Protein AF-A0A4Q0E325-F1 (afdb_monomer_lite)

Structure (mmCIF, N/CA/C/O backbone):
data_AF-A0A4Q0E325-F1
#
_entry.id   AF-A0A4Q0E325-F1
#
loop_
_atom_site.group_PDB
_atom_site.id
_atom_site.type_symbol
_atom_site.label_atom_id
_atom_site.label_alt_id
_atom_site.label_comp_id
_atom_site.label_asym_id
_atom_site.label_entity_id
_atom_site.label_seq_id
_atom_site.pdbx_PDB_ins_code
_atom_site.Cartn_x
_atom_site.Cartn_y
_atom_site.Cartn_z
_atom_site.occupancy
_atom_site.B_iso_or_equiv
_atom_site.auth_seq_id
_atom_site.auth_comp_id
_atom_site.auth_asym_id
_atom_site.auth_atom_id
_atom_site.pdbx_PDB_model_num
ATOM 1 N N . MET A 1 1 ? -36.405 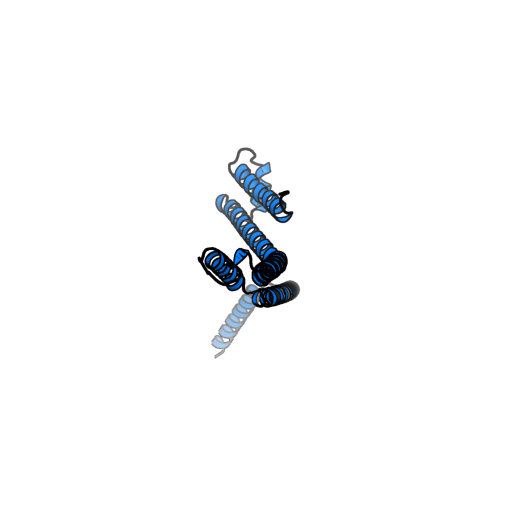-48.695 39.876 1.00 50.09 1 MET A N 1
ATOM 2 C CA . MET A 1 1 ? -36.449 -48.241 38.466 1.00 50.09 1 MET A CA 1
ATOM 3 C C . MET A 1 1 ? -36.952 -46.796 38.343 1.00 50.09 1 MET A C 1
ATOM 5 O O . MET A 1 1 ? -36.394 -46.057 37.548 1.00 50.09 1 MET A O 1
ATOM 9 N N . GLU A 1 2 ? -37.906 -46.349 39.176 1.00 51.31 2 GLU A N 1
ATOM 10 C CA . GLU A 1 2 ? -38.398 -44.951 39.222 1.00 51.31 2 GLU A CA 1
ATOM 11 C C . GLU A 1 2 ? -37.357 -43.877 39.610 1.00 51.31 2 GLU A C 1
ATOM 13 O O . GLU A 1 2 ? -37.476 -42.735 39.168 1.00 51.31 2 GLU A O 1
ATOM 18 N N . SER A 1 3 ? -36.330 -44.202 40.410 1.00 57.44 3 SER A N 1
ATOM 19 C CA . SER A 1 3 ? -35.349 -43.199 40.873 1.00 57.44 3 SER A CA 1
ATOM 20 C C . SER A 1 3 ? -34.396 -42.725 39.771 1.00 57.44 3 SER A C 1
ATOM 22 O O . SER A 1 3 ? -34.028 -41.554 39.754 1.00 57.44 3 SER A O 1
ATOM 24 N N . ASN A 1 4 ? -34.046 -43.594 38.816 1.00 63.09 4 ASN A N 1
ATOM 25 C CA . ASN A 1 4 ? -33.160 -43.226 37.707 1.00 63.09 4 ASN A CA 1
ATOM 26 C C . ASN A 1 4 ? -33.845 -42.274 36.722 1.00 63.09 4 ASN A C 1
ATOM 28 O O . ASN A 1 4 ? -33.196 -41.381 36.188 1.00 63.09 4 ASN A O 1
ATOM 32 N N . ILE A 1 5 ? -35.157 -42.426 36.519 1.00 68.12 5 ILE A N 1
ATOM 33 C CA . ILE A 1 5 ? -35.926 -41.573 35.604 1.00 68.12 5 ILE A CA 1
ATOM 34 C C . ILE A 1 5 ? -36.030 -40.149 36.164 1.00 68.12 5 ILE A C 1
ATOM 36 O O . ILE A 1 5 ? -35.798 -39.191 35.436 1.00 68.12 5 ILE A O 1
ATOM 40 N N . LYS A 1 6 ? -36.300 -39.994 37.468 1.00 77.81 6 LYS A N 1
ATOM 41 C CA . LYS A 1 6 ? -36.365 -38.668 38.109 1.00 77.81 6 LYS A CA 1
ATOM 42 C C . LYS A 1 6 ? -35.014 -37.942 38.091 1.00 77.81 6 LYS A C 1
ATOM 44 O O . LYS A 1 6 ? -34.988 -36.740 37.850 1.00 77.81 6 LYS A O 1
ATOM 49 N N . GLY A 1 7 ? -33.910 -38.670 38.289 1.00 80.31 7 GLY A N 1
ATOM 50 C CA . GLY A 1 7 ? -32.557 -38.112 38.188 1.00 80.31 7 GLY A CA 1
ATOM 51 C C . GLY A 1 7 ? -32.220 -37.632 36.774 1.00 80.31 7 GLY A C 1
ATOM 52 O O . GLY A 1 7 ? -31.768 -36.506 36.602 1.00 80.31 7 GLY A O 1
ATOM 53 N N . LEU A 1 8 ? -32.523 -38.442 35.755 1.00 68.94 8 LEU A N 1
ATOM 54 C CA . LEU A 1 8 ? -32.324 -38.074 34.347 1.00 68.94 8 LEU A CA 1
ATOM 55 C C . LEU A 1 8 ? -33.162 -36.859 33.924 1.00 68.94 8 LEU A C 1
ATOM 57 O O . LEU A 1 8 ? -32.680 -36.020 33.171 1.00 68.94 8 LEU A O 1
ATOM 61 N N . VAL A 1 9 ? -34.394 -36.734 34.428 1.00 83.06 9 VAL A N 1
ATOM 62 C CA . VAL A 1 9 ? -35.262 -35.577 34.149 1.00 83.06 9 VAL A CA 1
ATOM 63 C C . VAL A 1 9 ? -34.724 -34.295 34.792 1.00 83.06 9 VAL A C 1
ATOM 65 O O . VAL A 1 9 ? -34.743 -33.249 34.149 1.00 83.06 9 VAL A O 1
ATOM 68 N N . ALA A 1 10 ? -34.204 -34.357 36.022 1.00 81.75 10 ALA A N 1
ATOM 69 C CA . ALA A 1 10 ? -33.604 -33.197 36.685 1.00 81.75 10 ALA A CA 1
ATOM 70 C C . ALA A 1 10 ? -32.333 -32.716 35.964 1.00 81.75 10 ALA A C 1
ATOM 72 O O . ALA A 1 10 ? -32.233 -31.534 35.652 1.00 81.75 10 ALA A O 1
ATOM 73 N N . VAL A 1 11 ? -31.437 -33.644 35.605 1.00 81.38 11 VAL A N 1
ATOM 74 C CA . VAL A 1 11 ? -30.234 -33.345 34.805 1.00 81.38 11 VAL A CA 1
ATOM 75 C C . VAL A 1 11 ? -30.616 -32.788 33.431 1.00 81.38 11 VAL A C 1
ATOM 77 O O . VAL A 1 11 ? -30.000 -31.845 32.952 1.00 81.38 11 VAL A O 1
ATOM 80 N N . GLY A 1 12 ? -31.677 -33.313 32.808 1.00 78.56 12 GLY A N 1
ATOM 81 C CA . GLY A 1 12 ? -32.202 -32.775 31.553 1.00 78.56 12 GLY A CA 1
ATOM 82 C C . GLY A 1 12 ? -32.734 -31.341 31.677 1.00 78.56 12 GLY A C 1
ATOM 83 O O . GLY A 1 12 ? -32.523 -30.534 30.774 1.00 78.56 12 GLY A O 1
ATOM 84 N N . HIS A 1 13 ? -33.393 -30.995 32.787 1.00 85.44 13 HIS A N 1
ATOM 85 C CA . HIS A 1 13 ? -33.859 -29.629 33.051 1.00 85.44 13 HIS A CA 1
ATOM 86 C C . HIS A 1 13 ? -32.720 -28.661 33.369 1.00 85.44 13 HIS A C 1
ATOM 88 O O . HIS A 1 13 ? -32.763 -27.520 32.916 1.00 85.44 13 HIS A O 1
ATOM 94 N N . GLU A 1 14 ? -31.718 -29.113 34.117 1.00 80.25 14 GLU A N 1
ATOM 95 C CA . GLU A 1 14 ? -30.511 -28.349 34.425 1.00 80.25 14 GLU A CA 1
ATOM 96 C C . GLU A 1 14 ? -29.727 -28.062 33.143 1.00 80.25 14 GLU A C 1
ATOM 98 O O . GLU A 1 14 ? -29.529 -26.899 32.813 1.00 80.25 14 GLU A O 1
ATOM 103 N N . MET A 1 15 ? -29.469 -29.082 32.320 1.00 66.81 15 MET A N 1
ATOM 104 C CA . MET A 1 15 ? -28.809 -28.931 31.021 1.00 66.81 15 MET A CA 1
ATOM 105 C C . MET A 1 15 ? -29.608 -28.041 30.054 1.00 66.81 15 MET A C 1
ATOM 107 O O . MET A 1 15 ? -29.026 -27.241 29.331 1.00 66.81 15 MET A O 1
ATOM 111 N N . ALA A 1 16 ? -30.945 -28.123 30.040 1.00 70.19 16 ALA A N 1
ATOM 112 C CA . ALA A 1 16 ? -31.783 -27.220 29.243 1.00 70.19 16 ALA A CA 1
ATOM 113 C C . ALA A 1 16 ? -31.769 -25.773 29.773 1.00 70.19 16 ALA A C 1
ATOM 115 O O . ALA A 1 16 ? -31.884 -24.829 28.991 1.00 70.19 16 ALA A O 1
ATOM 116 N N . SER A 1 17 ? -31.635 -25.588 31.088 1.00 70.19 17 SER A N 1
ATOM 117 C CA . SER A 1 17 ? -31.501 -24.277 31.727 1.00 70.19 17 SER A CA 1
ATOM 118 C C . SER A 1 17 ? -30.116 -23.674 31.492 1.00 70.19 17 SER A C 1
ATOM 120 O O . SER A 1 17 ? -30.024 -22.481 31.223 1.00 70.19 17 SER A O 1
ATOM 122 N N . GLU A 1 18 ? -29.063 -24.488 31.531 1.00 65.56 18 GLU A N 1
ATOM 123 C CA . GLU A 1 18 ? -27.689 -24.119 31.185 1.00 65.56 18 GLU A CA 1
ATOM 124 C C . GLU A 1 18 ? -27.582 -23.763 29.702 1.00 65.56 18 GLU A C 1
ATOM 126 O O . GLU A 1 18 ? -27.120 -22.673 29.384 1.00 65.56 18 GLU A O 1
ATOM 131 N N . LEU A 1 19 ? -28.145 -24.573 28.794 1.00 59.69 19 LEU A N 1
ATOM 132 C CA . LEU A 1 19 ? -28.238 -24.221 27.370 1.00 59.69 19 LEU A CA 1
ATOM 133 C C . LEU A 1 19 ? -29.014 -22.918 27.148 1.00 59.69 19 LEU A C 1
ATOM 135 O O . LEU A 1 19 ? -28.662 -22.135 26.275 1.00 59.69 19 LEU A O 1
ATOM 139 N N . LYS A 1 20 ? -30.065 -22.652 27.929 1.00 62.16 20 LYS A N 1
ATOM 140 C CA . LYS A 1 20 ? -30.825 -21.394 27.862 1.00 62.16 20 LYS A CA 1
ATOM 141 C C . LYS A 1 20 ? -30.057 -20.202 28.459 1.00 62.16 20 LYS A C 1
ATOM 143 O O . LYS A 1 20 ? -30.308 -19.073 28.044 1.00 62.16 20 LYS A O 1
ATOM 148 N N . ALA A 1 21 ? -29.149 -20.439 29.407 1.00 62.81 21 ALA A N 1
ATOM 149 C CA . ALA A 1 21 ? -28.308 -19.426 30.046 1.00 62.81 21 ALA A CA 1
ATOM 150 C C . ALA A 1 21 ? -27.056 -19.091 29.212 1.00 62.81 21 ALA A C 1
ATOM 152 O O . ALA A 1 21 ? -26.718 -17.918 29.080 1.00 62.81 21 ALA A O 1
ATOM 153 N N . GLU A 1 22 ? -26.420 -20.090 28.594 1.00 54.66 22 GLU A N 1
ATOM 154 C CA . GLU A 1 22 ? -25.295 -19.921 27.661 1.00 54.66 22 GLU A CA 1
ATOM 155 C C . GLU A 1 22 ? -25.757 -19.433 26.281 1.00 54.66 22 GLU A C 1
ATOM 157 O O . GLU A 1 22 ? -25.055 -18.678 25.614 1.00 54.66 22 GLU A O 1
ATOM 162 N N . CYS A 1 23 ? -26.986 -19.770 25.878 1.00 55.50 23 CYS A N 1
ATOM 163 C CA . CYS A 1 23 ? -27.674 -19.173 24.733 1.00 55.50 23 CYS A CA 1
ATOM 164 C C . CYS A 1 23 ? -28.530 -17.966 25.164 1.00 55.50 23 CYS A C 1
ATOM 166 O O . CYS A 1 23 ? -29.648 -17.766 24.678 1.00 55.50 23 CYS A O 1
ATOM 168 N N . GLY A 1 24 ? -28.006 -17.156 26.092 1.00 54.59 24 GLY A N 1
ATOM 169 C CA . GLY A 1 24 ? -28.546 -15.849 26.451 1.00 54.59 24 GLY A CA 1
ATOM 170 C C . GLY A 1 24 ? -28.533 -14.911 25.243 1.00 54.59 24 GLY A C 1
ATOM 171 O O . GLY A 1 24 ? -27.614 -14.125 25.068 1.00 54.59 24 GLY A O 1
ATOM 172 N N . ALA A 1 25 ? -29.560 -15.037 24.401 1.00 60.88 25 ALA A N 1
ATOM 173 C CA . ALA A 1 25 ? -29.866 -14.217 23.236 1.00 60.88 25 ALA A CA 1
ATOM 174 C C . ALA A 1 25 ? -28.681 -13.977 22.282 1.00 60.88 25 ALA A C 1
ATOM 176 O O . ALA A 1 25 ? -28.186 -12.857 22.151 1.00 60.88 25 ALA A O 1
ATOM 177 N N . VAL A 1 26 ? -28.313 -14.993 21.493 1.00 61.09 26 VAL A N 1
ATOM 178 C CA . VAL A 1 26 ? -27.773 -14.694 20.160 1.00 61.09 26 VAL A CA 1
ATOM 179 C C . VAL A 1 26 ? -28.897 -13.999 19.390 1.00 61.09 26 VAL A C 1
ATOM 181 O O . VAL A 1 26 ? -29.808 -14.638 18.864 1.00 61.09 26 VAL A O 1
ATOM 184 N N . ASP A 1 27 ? -28.899 -12.668 19.416 1.00 73.69 27 ASP A N 1
ATOM 185 C CA . ASP A 1 27 ? -29.835 -11.867 18.640 1.00 73.69 27 ASP A CA 1
ATOM 186 C C . ASP A 1 27 ? -29.597 -12.178 17.160 1.00 73.69 27 ASP A C 1
ATOM 188 O O . ASP A 1 27 ? -28.586 -11.792 16.584 1.00 73.69 27 ASP A O 1
ATOM 192 N N . MET A 1 28 ? -30.521 -12.887 16.511 1.00 77.50 28 MET A N 1
ATOM 193 C CA . MET A 1 28 ? -30.376 -13.208 15.088 1.00 77.50 28 MET A CA 1
ATOM 194 C C . MET A 1 28 ? -30.232 -11.948 14.223 1.00 77.50 28 MET A C 1
ATOM 196 O O . MET A 1 28 ? -29.671 -12.028 13.131 1.00 77.50 28 MET A O 1
ATOM 200 N N . ARG A 1 29 ? -30.661 -10.769 14.708 1.00 77.19 29 ARG A N 1
ATOM 201 C CA . ARG A 1 29 ? -30.365 -9.493 14.042 1.00 77.19 29 ARG A CA 1
ATOM 202 C C . ARG A 1 29 ? -28.902 -9.079 14.186 1.00 77.19 29 ARG A C 1
ATOM 204 O O . ARG A 1 29 ? -28.354 -8.548 13.225 1.00 77.19 29 ARG A O 1
ATOM 211 N N . SER A 1 30 ? -28.259 -9.320 15.330 1.00 80.38 30 SER A N 1
ATOM 212 C CA . SER A 1 30 ? -26.828 -9.045 15.510 1.00 80.38 30 SER A CA 1
ATOM 213 C C . SER A 1 30 ? -25.977 -9.976 14.647 1.00 80.38 30 SER A C 1
ATOM 215 O O . SER A 1 30 ? -25.048 -9.514 13.990 1.00 80.38 30 SER A O 1
ATOM 217 N N . VAL A 1 31 ? -26.360 -11.252 14.537 1.00 81.94 31 VAL A N 1
ATOM 218 C CA . VAL A 1 31 ? -25.721 -12.209 13.619 1.00 81.94 31 VAL A CA 1
ATOM 219 C C . VAL A 1 31 ? -25.908 -11.791 12.163 1.00 81.94 31 VAL A C 1
ATOM 221 O O . VAL A 1 31 ? -24.939 -11.752 11.410 1.00 81.94 31 VAL A O 1
ATOM 224 N N . ALA A 1 32 ? -27.128 -11.421 11.761 1.00 80.69 32 ALA A N 1
ATOM 225 C CA . ALA A 1 32 ? -27.388 -10.932 10.408 1.00 80.69 32 ALA A CA 1
ATOM 226 C C . ALA A 1 32 ? -26.568 -9.671 10.088 1.00 80.69 32 ALA A C 1
ATOM 228 O O . ALA A 1 32 ? -26.037 -9.547 8.985 1.00 80.69 32 ALA A O 1
ATOM 229 N N . LYS A 1 33 ? -26.414 -8.766 11.064 1.00 82.12 33 LYS A N 1
ATOM 230 C CA . LYS A 1 33 ? -25.570 -7.579 10.928 1.00 82.12 33 LYS A CA 1
ATOM 231 C C . LYS A 1 33 ? -24.097 -7.945 10.746 1.00 82.12 33 LYS A C 1
ATOM 233 O O . LYS A 1 33 ? -23.492 -7.467 9.799 1.00 82.12 33 LYS A O 1
ATOM 238 N N . LEU A 1 34 ? -23.548 -8.838 11.572 1.00 85.88 34 LEU A N 1
ATOM 239 C CA . LEU A 1 34 ? -22.163 -9.307 11.430 1.00 85.88 34 LEU A CA 1
ATOM 240 C C . LEU A 1 34 ? -21.907 -9.951 10.062 1.00 85.88 34 LEU A C 1
ATOM 242 O O . LEU A 1 34 ? -20.881 -9.688 9.444 1.00 85.88 34 LEU A O 1
ATOM 246 N N . ILE A 1 35 ? -22.846 -10.764 9.568 1.00 87.56 35 ILE A N 1
ATOM 247 C CA . ILE A 1 35 ? -22.756 -11.372 8.233 1.00 87.56 35 ILE A CA 1
ATOM 248 C C . ILE A 1 35 ? -22.771 -10.290 7.144 1.00 87.56 35 ILE A C 1
ATOM 250 O O . ILE A 1 35 ? -21.974 -10.358 6.211 1.00 87.56 35 ILE A O 1
ATOM 254 N N . SER A 1 36 ? -23.639 -9.283 7.267 1.00 90.44 36 SER A N 1
ATOM 255 C CA . SER A 1 36 ? -23.707 -8.157 6.326 1.00 90.44 36 SER A CA 1
ATOM 256 C C . SER A 1 36 ? -22.435 -7.305 6.336 1.00 90.44 36 SER A C 1
ATOM 258 O O . SER A 1 36 ? -21.951 -6.905 5.275 1.00 90.44 36 SER A O 1
ATOM 260 N N . ASP A 1 37 ? -21.881 -7.042 7.520 1.00 86.31 37 ASP A N 1
ATOM 261 C CA . ASP A 1 37 ?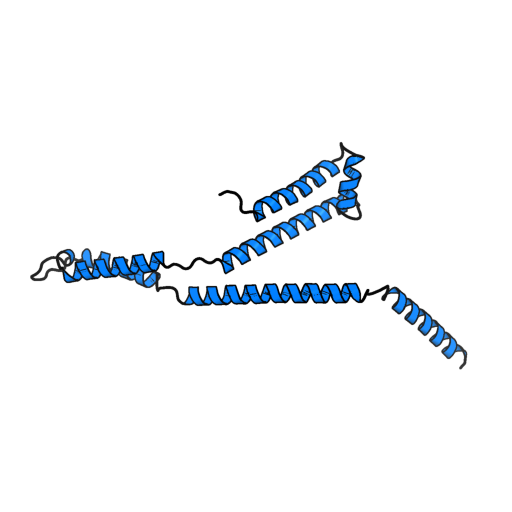 -20.645 -6.280 7.688 1.00 86.31 37 ASP A CA 1
ATOM 262 C C . ASP A 1 37 ? -19.462 -7.063 7.092 1.00 86.31 37 ASP A C 1
ATOM 264 O O . ASP A 1 37 ? -18.667 -6.502 6.338 1.00 86.31 37 ASP A O 1
ATOM 268 N N . LEU A 1 38 ? -19.390 -8.378 7.337 1.00 89.62 38 LEU A N 1
ATOM 269 C CA . LEU A 1 38 ? -18.365 -9.253 6.763 1.00 89.62 38 LEU A CA 1
ATOM 270 C C . LEU A 1 38 ? -18.472 -9.346 5.236 1.00 89.62 38 LEU A C 1
ATOM 272 O O . LEU A 1 38 ? -17.451 -9.304 4.554 1.00 89.62 38 LEU A O 1
ATOM 276 N N . ALA A 1 39 ? -19.686 -9.446 4.689 1.00 88.50 39 ALA A N 1
ATOM 277 C CA . ALA A 1 39 ? -19.901 -9.456 3.244 1.00 88.50 39 ALA A CA 1
ATOM 278 C C . ALA A 1 39 ? -19.402 -8.151 2.603 1.00 88.50 39 ALA A C 1
ATOM 280 O O . ALA A 1 39 ? -18.611 -8.191 1.664 1.00 88.50 39 ALA A O 1
ATOM 281 N N . THR A 1 40 ? -19.770 -7.005 3.185 1.00 88.12 40 THR A N 1
ATOM 282 C CA . THR A 1 40 ? -19.285 -5.686 2.748 1.00 88.12 40 THR A CA 1
ATOM 283 C C . THR A 1 40 ? -17.757 -5.601 2.810 1.00 88.12 40 THR A C 1
ATOM 285 O O . THR A 1 40 ? -17.114 -5.130 1.874 1.00 88.12 40 THR A O 1
ATOM 288 N N . GLN A 1 41 ? -17.146 -6.088 3.896 1.00 82.88 41 GLN A N 1
ATOM 289 C CA . GLN A 1 41 ? -15.688 -6.102 4.030 1.00 82.88 41 GLN A CA 1
ATOM 290 C C . GLN A 1 41 ? -15.025 -6.985 2.968 1.00 82.88 41 GLN A C 1
ATOM 292 O O . GLN A 1 41 ? -14.031 -6.569 2.378 1.00 82.88 41 GLN A O 1
ATOM 297 N N . LEU A 1 42 ? -15.571 -8.170 2.681 1.00 89.88 42 LEU A N 1
ATOM 298 C CA . LEU A 1 42 ? -15.055 -9.055 1.634 1.00 89.88 42 LEU A CA 1
ATOM 299 C C . LEU A 1 42 ? -15.139 -8.418 0.242 1.00 89.88 42 LEU A C 1
ATOM 301 O O . LEU A 1 42 ? -14.199 -8.554 -0.539 1.00 89.88 42 LEU A O 1
ATOM 305 N N . GLU A 1 43 ? -16.214 -7.691 -0.062 1.00 89.44 43 GLU A N 1
ATOM 306 C CA . GLU A 1 43 ? -16.339 -6.946 -1.320 1.00 89.44 43 GLU A CA 1
ATOM 307 C C . GLU A 1 43 ? -15.256 -5.866 -1.452 1.00 89.44 43 GLU A C 1
ATOM 309 O O . GLU A 1 43 ? -14.578 -5.796 -2.479 1.00 89.44 43 GLU A O 1
ATOM 314 N N . VAL A 1 44 ? -15.022 -5.077 -0.397 1.00 87.31 44 VAL A N 1
ATOM 315 C CA . VAL A 1 44 ? -13.943 -4.071 -0.368 1.00 87.31 44 VAL A CA 1
ATOM 316 C C . VAL A 1 44 ? -12.576 -4.731 -0.576 1.00 87.31 44 VAL A C 1
ATOM 318 O O . VAL A 1 44 ? -11.770 -4.260 -1.382 1.00 87.31 44 VAL A O 1
ATOM 321 N N . GLN A 1 45 ? -12.326 -5.855 0.102 1.00 84.94 45 GLN A N 1
ATOM 322 C CA . GLN A 1 45 ? -11.090 -6.628 -0.041 1.00 84.94 45 GLN A CA 1
ATOM 323 C C . GLN A 1 45 ? -10.888 -7.146 -1.466 1.00 84.94 45 GLN A C 1
ATOM 325 O O . GLN A 1 45 ? -9.776 -7.080 -1.990 1.00 84.94 45 GLN A O 1
ATOM 330 N N . LEU A 1 46 ? -11.954 -7.625 -2.110 1.00 88.56 46 LEU A N 1
ATOM 331 C CA . LEU A 1 46 ? -11.908 -8.126 -3.479 1.00 88.56 46 LEU A CA 1
ATOM 332 C C . LEU A 1 46 ? -11.567 -7.013 -4.475 1.00 88.56 46 LEU A C 1
ATOM 334 O O . LEU A 1 46 ? -10.685 -7.189 -5.316 1.00 88.56 46 LEU A O 1
ATOM 338 N N . VAL A 1 47 ? -12.230 -5.857 -4.370 1.00 91.62 47 VAL A N 1
ATOM 339 C CA . VAL A 1 47 ? -11.954 -4.697 -5.234 1.00 91.62 47 VAL A CA 1
ATOM 340 C C . VAL A 1 47 ? -10.502 -4.248 -5.080 1.00 91.62 47 VAL A C 1
ATOM 342 O O . VAL A 1 47 ? -9.806 -4.048 -6.077 1.00 91.62 47 VAL A O 1
ATOM 345 N N . ARG A 1 48 ? -10.014 -4.171 -3.839 1.00 90.19 48 ARG A N 1
ATOM 346 C CA . ARG A 1 48 ? -8.628 -3.813 -3.532 1.00 90.19 48 ARG A CA 1
ATOM 347 C C . ARG A 1 48 ? -7.623 -4.809 -4.105 1.00 90.19 48 ARG A C 1
ATOM 349 O O . ARG A 1 48 ? -6.650 -4.401 -4.733 1.00 90.19 48 ARG A O 1
ATOM 356 N N . ALA A 1 49 ? -7.863 -6.106 -3.919 1.00 87.69 49 ALA A N 1
ATOM 357 C CA . ALA A 1 49 ? -6.996 -7.156 -4.445 1.00 87.69 49 ALA A CA 1
ATOM 358 C C . ALA A 1 49 ? -6.920 -7.110 -5.978 1.00 87.69 49 ALA A C 1
ATOM 360 O O . ALA A 1 49 ? -5.835 -7.235 -6.539 1.00 87.69 49 ALA A O 1
ATOM 361 N N . ASN A 1 50 ? -8.046 -6.863 -6.652 1.00 90.81 50 ASN A N 1
ATOM 362 C CA . ASN A 1 50 ? -8.082 -6.715 -8.105 1.00 90.81 50 ASN A CA 1
ATOM 363 C C . ASN A 1 50 ? -7.308 -5.476 -8.580 1.00 90.81 50 ASN A C 1
ATOM 365 O O . ASN A 1 50 ? -6.566 -5.570 -9.556 1.00 90.81 50 ASN A O 1
ATOM 369 N N . ALA A 1 51 ? -7.435 -4.339 -7.885 1.00 92.31 51 ALA A N 1
ATOM 370 C CA . ALA A 1 51 ? -6.684 -3.125 -8.206 1.00 92.31 51 ALA A CA 1
ATOM 371 C C . ALA A 1 51 ? -5.167 -3.336 -8.045 1.00 92.31 51 ALA A C 1
ATOM 373 O O . ALA A 1 51 ? -4.405 -3.048 -8.966 1.00 92.31 51 ALA A O 1
ATOM 374 N N . LEU A 1 52 ? -4.737 -3.935 -6.927 1.00 93.25 52 LEU A N 1
ATOM 375 C CA . LEU A 1 52 ? -3.333 -4.293 -6.698 1.00 93.25 52 LEU A CA 1
ATOM 376 C C . LEU A 1 52 ? -2.823 -5.316 -7.719 1.00 93.25 52 LEU A C 1
ATOM 378 O O . LEU A 1 52 ? -1.671 -5.245 -8.135 1.00 93.25 52 LEU A O 1
ATOM 382 N N . ALA A 1 53 ? -3.644 -6.285 -8.130 1.00 91.25 53 ALA A N 1
ATOM 383 C CA . ALA A 1 53 ? -3.258 -7.266 -9.141 1.00 91.25 53 ALA A CA 1
ATOM 384 C C . ALA A 1 53 ? -3.067 -6.622 -10.523 1.00 91.25 53 ALA A C 1
ATOM 386 O O . ALA A 1 53 ? -2.108 -6.960 -11.218 1.00 91.25 53 ALA A O 1
ATOM 387 N N . ALA A 1 54 ? -3.941 -5.686 -10.904 1.00 89.19 54 ALA A N 1
ATOM 388 C CA . ALA A 1 54 ? -3.818 -4.931 -12.148 1.00 89.19 54 ALA A CA 1
ATOM 389 C C . ALA A 1 54 ? -2.558 -4.051 -12.154 1.00 89.19 54 ALA A C 1
ATOM 391 O O . ALA A 1 54 ? -1.794 -4.084 -13.117 1.00 89.19 54 ALA A O 1
ATOM 392 N N . GLU A 1 55 ? -2.293 -3.337 -11.059 1.00 90.62 55 GLU A N 1
ATOM 393 C CA . GLU A 1 55 ? -1.085 -2.522 -10.902 1.00 90.62 55 GLU A CA 1
ATOM 394 C C . GLU A 1 55 ? 0.188 -3.381 -10.923 1.00 90.62 55 GLU A C 1
ATOM 396 O O . GLU A 1 55 ? 1.116 -3.101 -11.673 1.00 90.62 55 GLU A O 1
ATOM 401 N N . ASN A 1 56 ? 0.208 -4.509 -10.204 1.00 86.94 56 ASN A N 1
ATOM 402 C CA . ASN A 1 56 ? 1.333 -5.450 -10.244 1.00 86.94 56 ASN A CA 1
ATOM 403 C C . ASN A 1 56 ? 1.566 -6.049 -11.639 1.00 86.94 56 ASN A C 1
ATOM 405 O O . ASN A 1 56 ? 2.703 -6.363 -11.992 1.00 86.94 56 ASN A O 1
ATOM 409 N N . ALA A 1 57 ? 0.508 -6.261 -12.426 1.00 86.69 57 ALA A N 1
ATOM 410 C CA . ALA A 1 57 ? 0.646 -6.708 -13.808 1.00 86.69 57 ALA A CA 1
ATOM 411 C C . ALA A 1 57 ? 1.277 -5.616 -14.686 1.00 86.69 57 ALA A C 1
ATOM 413 O O . ALA A 1 57 ? 2.145 -5.938 -15.497 1.00 86.69 57 ALA A O 1
ATOM 414 N N . ALA A 1 58 ? 0.902 -4.348 -14.478 1.00 82.50 58 ALA A N 1
ATOM 415 C CA . ALA A 1 58 ? 1.512 -3.203 -15.151 1.00 82.50 58 ALA A CA 1
ATOM 416 C C . ALA A 1 58 ? 2.996 -3.044 -14.772 1.00 82.50 58 ALA A C 1
ATOM 418 O O . ALA A 1 58 ? 3.839 -2.941 -15.658 1.00 82.50 58 ALA A O 1
ATOM 419 N N . LEU A 1 59 ? 3.347 -3.172 -13.489 1.00 80.38 59 LEU A N 1
ATOM 420 C CA . LEU A 1 59 ? 4.742 -3.116 -13.028 1.00 80.38 59 LEU A CA 1
ATOM 421 C C . LEU A 1 59 ? 5.606 -4.245 -13.589 1.00 80.38 59 LEU A C 1
ATOM 423 O O . LEU A 1 59 ? 6.759 -4.050 -13.947 1.00 80.38 59 LEU A O 1
ATOM 427 N N . LYS A 1 60 ? 5.061 -5.457 -13.728 1.00 72.00 60 LYS A N 1
ATOM 428 C CA . LYS A 1 60 ? 5.798 -6.567 -14.359 1.00 72.00 60 LYS A CA 1
ATOM 429 C C . LYS A 1 60 ? 6.041 -6.360 -15.854 1.00 72.00 60 LYS A C 1
ATOM 431 O O . LYS A 1 60 ? 6.876 -7.066 -16.417 1.00 72.00 60 LYS A O 1
ATOM 436 N N . SER A 1 61 ? 5.320 -5.436 -16.486 1.00 67.25 61 SER A N 1
ATOM 437 C CA . SER A 1 61 ? 5.579 -5.007 -17.860 1.00 67.25 61 SER A CA 1
ATOM 438 C C . SER A 1 61 ? 6.565 -3.839 -17.962 1.00 67.25 61 SER A C 1
ATOM 440 O O . SER A 1 61 ? 6.748 -3.321 -19.063 1.00 67.25 61 SER A O 1
ATOM 442 N N . ASP A 1 62 ? 7.212 -3.449 -16.855 1.00 71.44 62 ASP A N 1
ATOM 443 C CA . ASP A 1 62 ? 8.143 -2.326 -16.843 1.00 71.44 62 ASP A CA 1
ATOM 444 C C . ASP A 1 62 ? 9.290 -2.497 -17.833 1.00 71.44 62 ASP A C 1
ATOM 446 O O . ASP A 1 62 ? 9.799 -3.588 -18.121 1.00 71.44 62 ASP A O 1
ATOM 450 N N . ALA A 1 63 ? 9.708 -1.348 -18.351 1.00 78.75 63 ALA A N 1
ATOM 451 C CA . ALA A 1 63 ? 10.823 -1.254 -19.260 1.00 78.75 63 ALA A CA 1
ATOM 452 C C . ALA A 1 63 ? 12.112 -1.792 -18.613 1.00 78.75 63 ALA A C 1
ATOM 454 O O . ALA A 1 63 ? 12.297 -1.703 -17.397 1.00 78.75 63 ALA A O 1
ATOM 455 N N . PRO A 1 64 ? 13.058 -2.317 -19.409 1.00 85.56 64 PRO A N 1
ATOM 456 C CA . PRO A 1 64 ? 14.278 -2.915 -18.886 1.00 85.56 64 PRO A CA 1
ATOM 457 C C . PRO A 1 64 ? 15.273 -1.829 -18.436 1.00 85.56 64 PRO A C 1
ATOM 459 O O . PRO A 1 64 ? 16.301 -1.620 -19.080 1.00 85.56 64 PRO A O 1
ATOM 462 N N . LEU A 1 65 ? 14.982 -1.140 -17.324 1.00 86.00 65 LEU A N 1
ATOM 463 C CA . LEU A 1 65 ? 15.753 0.006 -16.817 1.00 86.00 65 LEU A CA 1
ATOM 464 C C . LEU A 1 65 ? 17.239 -0.333 -16.666 1.00 86.00 65 LEU A C 1
ATOM 466 O O . LEU A 1 65 ? 18.089 0.387 -17.178 1.00 86.00 65 LEU A O 1
ATOM 470 N N . GLY A 1 66 ? 17.554 -1.500 -16.096 1.00 87.69 66 GLY A N 1
ATOM 471 C CA . GLY A 1 66 ? 18.939 -1.957 -15.976 1.00 87.69 66 GLY A CA 1
ATOM 472 C C . GLY A 1 66 ? 19.632 -2.196 -17.326 1.00 87.69 66 GLY A C 1
ATOM 473 O O . GLY A 1 66 ? 20.839 -2.003 -17.443 1.00 87.69 66 GLY A O 1
ATOM 474 N N . ALA A 1 67 ? 18.905 -2.588 -18.378 1.00 90.88 67 ALA A N 1
ATOM 475 C CA . ALA A 1 67 ? 19.485 -2.701 -19.720 1.00 90.88 67 ALA A CA 1
ATOM 476 C C . ALA A 1 67 ? 19.736 -1.320 -20.343 1.00 90.88 67 ALA A C 1
ATOM 478 O O . ALA A 1 67 ? 20.750 -1.135 -21.012 1.00 90.88 67 ALA A O 1
ATOM 479 N N . ILE A 1 68 ? 18.848 -0.354 -20.094 1.00 91.69 68 ILE A N 1
ATOM 480 C CA . ILE A 1 68 ? 18.997 1.039 -20.533 1.00 91.69 68 ILE A CA 1
ATOM 481 C C . ILE A 1 68 ? 20.210 1.687 -19.848 1.00 91.69 68 ILE A C 1
ATOM 483 O O . ILE A 1 68 ? 21.056 2.273 -20.522 1.00 91.69 68 ILE A O 1
ATOM 487 N N . GLU A 1 69 ? 20.348 1.527 -18.530 1.00 91.88 69 GLU A N 1
ATOM 488 C CA . GLU A 1 69 ? 21.498 2.020 -17.760 1.00 91.88 69 GLU A CA 1
ATOM 489 C C . GLU A 1 69 ? 22.817 1.409 -18.247 1.00 91.88 69 GLU A C 1
ATOM 491 O O . GLU A 1 69 ? 23.777 2.129 -18.531 1.00 91.88 69 GLU A O 1
ATOM 496 N N . ASN A 1 70 ? 22.855 0.085 -18.425 1.00 94.50 70 ASN A N 1
ATOM 497 C CA . ASN A 1 70 ? 24.032 -0.596 -18.963 1.00 94.50 70 ASN A CA 1
ATOM 498 C C . ASN A 1 70 ? 24.351 -0.143 -20.395 1.00 94.50 70 ASN A C 1
ATOM 500 O O . ASN A 1 70 ? 25.515 0.073 -20.726 1.00 94.50 70 ASN A O 1
ATOM 504 N N . GLY A 1 71 ? 23.331 0.025 -21.242 1.00 94.44 71 GLY A N 1
ATOM 505 C CA . GLY A 1 71 ? 23.480 0.514 -22.612 1.00 94.44 71 GLY A CA 1
ATOM 506 C C . GLY A 1 71 ? 24.121 1.900 -22.666 1.00 94.44 71 GLY A C 1
ATOM 507 O O . GLY A 1 71 ? 25.065 2.102 -23.429 1.00 94.44 71 GLY A O 1
ATOM 508 N N . ARG A 1 72 ? 23.685 2.815 -21.791 1.00 93.88 72 ARG A N 1
ATOM 509 C CA . ARG A 1 72 ? 24.273 4.152 -21.631 1.00 93.88 72 ARG A CA 1
ATOM 510 C C . ARG A 1 72 ? 25.745 4.076 -21.228 1.00 93.88 72 ARG A C 1
ATOM 512 O O . ARG A 1 72 ? 26.589 4.655 -21.903 1.00 93.88 72 ARG A O 1
ATOM 519 N N . ALA A 1 73 ? 26.068 3.283 -20.205 1.00 94.75 73 ALA A N 1
ATOM 520 C CA . ALA A 1 73 ? 27.446 3.103 -19.748 1.00 94.75 73 ALA A CA 1
ATOM 521 C C . ALA A 1 73 ? 28.354 2.492 -20.833 1.00 94.75 73 ALA A C 1
ATOM 523 O O . ALA A 1 73 ? 29.523 2.861 -20.968 1.00 94.75 73 ALA A O 1
ATOM 524 N N . PHE A 1 74 ? 27.831 1.555 -21.630 1.00 94.00 74 PHE A N 1
ATOM 525 C CA . PHE A 1 74 ? 28.568 0.994 -22.759 1.00 94.00 74 PHE A CA 1
ATOM 526 C C . PHE A 1 74 ? 28.782 2.006 -23.875 1.00 94.00 74 PHE A C 1
ATOM 528 O O . PHE A 1 74 ? 29.887 2.053 -24.416 1.00 94.00 74 PHE A O 1
ATOM 535 N N . ALA A 1 75 ? 27.772 2.814 -24.193 1.00 92.50 75 ALA A N 1
ATOM 536 C CA . ALA A 1 75 ? 27.907 3.883 -25.167 1.00 92.50 75 ALA A CA 1
ATOM 537 C C . ALA A 1 75 ? 28.962 4.904 -24.711 1.00 92.50 75 ALA A C 1
ATOM 539 O O . ALA A 1 75 ? 29.890 5.173 -25.467 1.00 92.50 75 ALA A O 1
ATOM 540 N N . ASP A 1 76 ? 28.926 5.345 -23.447 1.00 92.19 76 ASP A N 1
ATOM 541 C CA . ASP A 1 76 ? 29.930 6.260 -22.875 1.00 92.19 76 ASP A CA 1
ATOM 542 C C . ASP A 1 76 ? 31.343 5.681 -22.981 1.00 92.19 76 ASP A C 1
ATOM 544 O O . ASP A 1 76 ? 32.308 6.368 -23.319 1.00 92.19 76 ASP A O 1
ATOM 548 N N . ARG A 1 77 ? 31.490 4.380 -22.720 1.00 91.69 77 ARG A N 1
ATOM 549 C CA . ARG A 1 77 ? 32.782 3.709 -22.841 1.00 91.69 77 ARG A CA 1
ATOM 550 C C . ARG A 1 77 ? 33.257 3.638 -24.293 1.00 91.69 77 ARG A C 1
ATOM 552 O O . ARG A 1 77 ? 34.447 3.825 -24.523 1.00 91.69 77 ARG A O 1
ATOM 559 N N . LEU A 1 78 ? 32.362 3.375 -25.249 1.00 89.12 78 LEU A N 1
ATOM 560 C CA . LEU A 1 78 ? 32.678 3.321 -26.682 1.00 89.12 78 LEU A CA 1
ATOM 561 C C . LEU A 1 78 ? 33.166 4.670 -27.221 1.00 89.12 78 LEU A C 1
ATOM 563 O O . LEU A 1 78 ? 34.128 4.694 -27.980 1.00 89.12 78 LEU A O 1
ATOM 567 N N . GLU A 1 79 ? 32.577 5.779 -26.783 1.00 87.94 79 GLU A N 1
ATOM 568 C CA . GLU A 1 79 ? 33.004 7.135 -27.172 1.00 87.94 79 GLU A CA 1
ATOM 569 C C . GLU A 1 79 ? 34.404 7.493 -26.678 1.00 87.94 79 GLU A C 1
ATOM 571 O O . GLU A 1 79 ? 35.133 8.256 -27.311 1.00 87.94 79 GLU A O 1
ATOM 576 N N . ASN A 1 80 ? 34.789 6.920 -25.539 1.00 87.12 80 ASN A N 1
ATOM 577 C CA . ASN A 1 80 ? 36.106 7.109 -24.948 1.00 87.12 80 ASN A CA 1
ATOM 578 C C . ASN A 1 80 ? 37.174 6.177 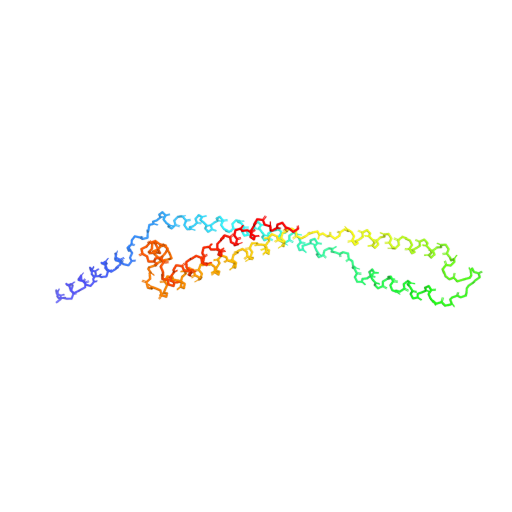-25.544 1.00 87.12 80 ASN A C 1
ATOM 580 O O . ASN A 1 80 ? 38.361 6.350 -25.259 1.00 87.12 80 ASN A O 1
ATOM 584 N N . TYR A 1 81 ? 36.796 5.197 -26.373 1.00 83.50 81 TYR A N 1
ATOM 585 C CA . TYR A 1 81 ? 37.772 4.404 -27.116 1.00 83.50 81 TYR A CA 1
ATOM 586 C C . TYR A 1 81 ? 38.384 5.231 -28.253 1.00 83.50 81 TYR A C 1
ATOM 588 O O . TYR A 1 81 ? 37.698 5.926 -29.002 1.00 83.50 81 TYR A O 1
ATOM 596 N N . GLN A 1 82 ? 39.698 5.102 -28.432 1.00 77.25 82 GLN A N 1
ATOM 597 C CA . GLN A 1 82 ? 40.423 5.684 -29.563 1.00 77.25 82 GLN A CA 1
ATOM 598 C C . GLN A 1 82 ? 40.249 4.813 -30.815 1.00 77.25 82 GLN A C 1
ATOM 600 O O . GLN A 1 82 ? 41.185 4.162 -31.271 1.00 77.25 82 GLN A O 1
ATOM 605 N N . PHE A 1 83 ? 39.028 4.745 -31.346 1.00 69.44 83 PHE A N 1
ATOM 606 C CA . PHE A 1 83 ? 38.808 4.164 -32.667 1.00 69.44 83 PHE A CA 1
ATOM 607 C C . PHE A 1 83 ? 39.361 5.112 -33.737 1.00 69.44 83 PHE A C 1
ATOM 609 O O . PHE A 1 83 ? 38.994 6.286 -33.776 1.00 69.44 83 PHE A O 1
ATOM 616 N N . GLU A 1 84 ? 40.223 4.591 -34.609 1.00 66.62 84 GLU A N 1
ATOM 617 C CA . GLU A 1 84 ? 40.705 5.289 -35.800 1.00 66.62 84 GLU A CA 1
ATOM 618 C C . GLU A 1 84 ? 40.156 4.575 -37.042 1.00 66.62 84 GLU A C 1
ATOM 620 O O . GLU A 1 84 ? 40.542 3.449 -37.357 1.00 66.62 84 GLU A O 1
ATOM 625 N N . CYS A 1 85 ? 39.221 5.221 -37.738 1.00 68.31 85 CYS A N 1
ATOM 626 C CA . CYS A 1 85 ? 38.828 4.872 -39.103 1.00 68.31 85 CYS A CA 1
ATOM 627 C C . CYS A 1 85 ? 39.059 6.082 -40.023 1.00 68.31 85 CYS A C 1
ATOM 629 O O . CYS A 1 85 ? 39.399 7.168 -39.552 1.00 68.31 85 CYS A O 1
ATOM 631 N N . GLU A 1 86 ? 38.852 5.927 -41.335 1.00 72.75 86 GLU A N 1
ATOM 632 C CA . GLU A 1 86 ? 39.014 7.028 -42.304 1.00 72.75 86 GLU A CA 1
ATOM 633 C C . GLU A 1 86 ? 38.141 8.263 -41.979 1.00 72.75 86 GLU A C 1
ATOM 635 O O . GLU A 1 86 ? 38.477 9.373 -42.382 1.00 72.75 86 GLU A O 1
ATOM 640 N N . GLY A 1 87 ? 37.057 8.088 -41.209 1.00 69.25 87 GLY A N 1
ATOM 641 C CA . GLY A 1 87 ? 36.161 9.153 -40.739 1.00 69.25 87 GLY A CA 1
ATOM 642 C C . GLY A 1 87 ? 36.538 9.808 -39.399 1.00 69.25 87 GLY A C 1
ATOM 643 O O . GLY A 1 87 ? 35.804 10.677 -38.933 1.00 69.25 87 GLY A O 1
ATOM 644 N N . GLY A 1 88 ? 37.655 9.427 -38.772 1.00 79.62 88 GLY A N 1
ATOM 645 C CA . GLY A 1 88 ? 38.083 9.954 -37.471 1.00 79.62 88 GLY A CA 1
ATOM 646 C C . GLY A 1 88 ? 37.435 9.253 -36.269 1.00 79.62 88 GLY A C 1
ATOM 647 O O . GLY A 1 88 ? 37.043 8.092 -36.348 1.00 79.62 88 GLY A O 1
ATOM 648 N N . ASN A 1 89 ? 37.375 9.944 -35.125 1.00 85.31 89 ASN A N 1
ATOM 649 C CA . ASN A 1 89 ? 36.839 9.393 -33.875 1.00 85.31 89 ASN A CA 1
ATOM 650 C C . ASN A 1 89 ? 35.335 9.065 -33.995 1.00 85.31 89 ASN A C 1
ATOM 652 O O . ASN A 1 89 ? 34.597 9.788 -34.665 1.00 85.31 89 ASN A O 1
ATOM 656 N N . LEU A 1 90 ? 34.871 8.025 -33.290 1.00 84.56 90 LEU A N 1
ATOM 657 C CA . LEU A 1 90 ? 33.471 7.576 -33.275 1.00 84.56 90 LEU A CA 1
ATOM 658 C C . LEU A 1 90 ? 32.470 8.715 -33.001 1.00 84.56 90 LEU A C 1
ATOM 660 O O . LEU A 1 90 ? 31.426 8.782 -33.645 1.00 84.56 90 LEU A O 1
ATOM 664 N N . ASN A 1 91 ? 32.821 9.664 -32.130 1.00 83.25 91 ASN A N 1
ATOM 665 C CA . ASN A 1 91 ? 31.978 10.812 -31.778 1.00 83.25 91 ASN A CA 1
ATOM 666 C C . ASN A 1 91 ? 31.735 11.773 -32.945 1.00 83.25 91 ASN A C 1
ATOM 668 O O . ASN A 1 91 ? 30.816 12.583 -32.884 1.00 83.25 91 ASN A O 1
ATOM 672 N N . MET A 1 92 ? 32.554 11.706 -33.995 1.00 84.00 92 MET A N 1
ATOM 673 C CA . MET A 1 92 ? 32.420 12.517 -35.209 1.00 84.00 92 MET A CA 1
ATOM 674 C C . MET A 1 92 ? 31.579 11.814 -36.285 1.00 84.00 92 MET A C 1
ATOM 676 O O . MET A 1 92 ? 31.266 12.419 -37.308 1.00 84.00 92 MET A O 1
ATOM 680 N N . CYS A 1 93 ? 31.197 10.550 -36.071 1.00 87.69 93 CYS A N 1
ATOM 681 C CA . CYS A 1 93 ? 30.341 9.797 -36.979 1.00 87.69 93 CYS A CA 1
ATOM 682 C C . CYS A 1 93 ? 28.869 10.204 -36.798 1.00 87.69 93 CYS A C 1
ATOM 684 O O . CYS A 1 93 ? 28.316 10.084 -35.704 1.00 87.6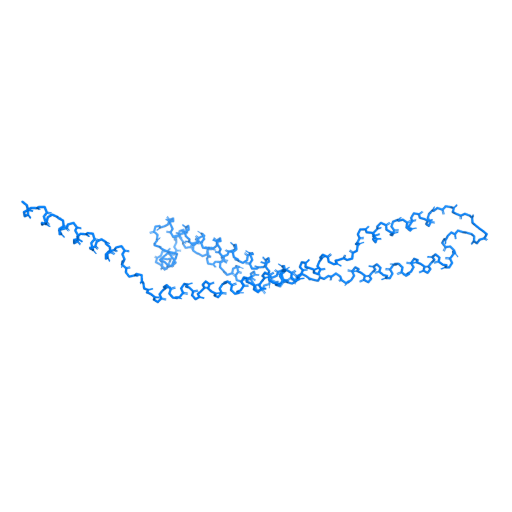9 93 CYS A O 1
ATOM 686 N N . SER A 1 94 ? 28.213 10.640 -37.878 1.00 89.06 94 SER A N 1
ATOM 687 C CA . SER A 1 94 ? 26.797 11.041 -37.860 1.00 89.06 94 SER A CA 1
ATOM 688 C C . SER A 1 94 ? 25.867 9.915 -37.408 1.00 89.06 94 SER A C 1
ATOM 690 O O . SER A 1 94 ? 24.945 10.159 -36.637 1.00 89.06 94 SER A O 1
ATOM 692 N N . ASP A 1 95 ? 26.131 8.679 -37.840 1.00 90.25 95 ASP 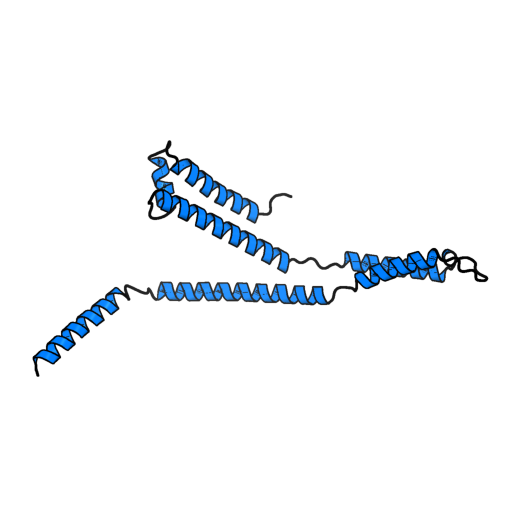A N 1
ATOM 693 C CA . ASP A 1 95 ? 25.299 7.523 -37.491 1.00 90.25 95 ASP A CA 1
ATOM 694 C C . ASP A 1 95 ? 25.379 7.217 -35.992 1.00 90.25 95 ASP A C 1
ATOM 696 O O . ASP A 1 95 ? 24.375 6.879 -35.366 1.00 90.25 95 ASP A O 1
ATOM 700 N N . TRP A 1 96 ? 26.564 7.394 -35.396 1.00 90.25 96 TRP A N 1
ATOM 701 C CA . TRP A 1 96 ? 26.754 7.251 -33.955 1.00 90.25 96 TRP A CA 1
ATOM 702 C C . TRP A 1 96 ? 26.016 8.342 -33.172 1.00 90.25 96 TRP A C 1
ATOM 704 O O . TRP A 1 96 ? 25.306 8.037 -32.213 1.00 90.25 96 TRP A O 1
ATOM 714 N N . GLN A 1 97 ? 26.140 9.603 -33.596 1.00 90.06 97 GLN A N 1
ATOM 715 C CA . GLN A 1 97 ? 25.451 10.728 -32.957 1.00 90.06 97 GLN A CA 1
ATOM 716 C C . GLN A 1 97 ? 23.925 10.569 -33.007 1.00 90.06 97 GLN A C 1
ATOM 718 O O . GLN A 1 97 ? 23.247 10.796 -32.003 1.00 90.06 97 GLN A O 1
ATOM 723 N N . GLU A 1 98 ? 23.377 10.143 -34.147 1.00 94.62 98 GLU A N 1
ATOM 724 C CA . GLU A 1 98 ? 21.939 9.900 -34.288 1.00 94.62 98 GLU A CA 1
ATOM 725 C C . GLU A 1 98 ? 21.483 8.684 -33.475 1.00 94.62 98 GLU A C 1
ATOM 727 O O . GLU A 1 98 ? 20.463 8.767 -32.790 1.00 94.62 98 GLU A O 1
ATOM 732 N N . PHE A 1 99 ? 22.256 7.591 -33.453 1.00 94.56 99 PHE A N 1
ATOM 733 C CA . PHE A 1 99 ? 21.979 6.455 -32.571 1.00 94.56 99 PHE A CA 1
ATOM 734 C C . PHE A 1 99 ? 21.915 6.889 -31.103 1.00 94.56 99 PHE A C 1
ATOM 736 O O . PHE A 1 99 ? 20.941 6.576 -30.417 1.00 94.56 99 PHE A O 1
ATOM 743 N N . ARG A 1 100 ? 22.912 7.654 -30.636 1.00 94.06 100 ARG A N 1
ATOM 744 C CA . ARG A 1 100 ? 22.941 8.226 -29.284 1.00 94.06 100 ARG A CA 1
ATOM 745 C C . ARG A 1 100 ? 21.705 9.060 -29.010 1.00 94.06 100 ARG A C 1
ATOM 747 O O . ARG A 1 100 ? 21.028 8.820 -28.018 1.00 94.06 100 ARG A O 1
ATOM 754 N N . ARG A 1 101 ? 21.368 9.993 -29.900 1.00 94.94 101 ARG A N 1
ATOM 755 C CA . ARG A 1 101 ? 20.197 10.859 -29.730 1.00 94.94 101 ARG A CA 1
ATOM 756 C C . ARG A 1 101 ? 18.898 10.056 -29.642 1.00 94.94 101 ARG A C 1
ATOM 758 O O . ARG A 1 101 ? 18.082 10.316 -28.762 1.00 94.94 101 ARG A O 1
ATOM 765 N N . CYS A 1 102 ? 18.706 9.078 -30.527 1.00 95.94 102 CYS A N 1
ATOM 766 C CA . CYS A 1 102 ? 17.531 8.209 -30.510 1.00 95.94 102 CYS A CA 1
ATOM 767 C C . CYS A 1 102 ? 17.464 7.351 -29.241 1.00 95.94 102 CYS A C 1
ATOM 769 O O . CYS A 1 102 ? 16.391 7.221 -28.653 1.00 95.94 102 CYS A O 1
ATOM 771 N N . PHE A 1 103 ? 18.593 6.781 -28.812 1.00 94.94 103 PHE A N 1
ATOM 772 C CA . PHE A 1 103 ? 18.682 5.988 -27.588 1.00 94.94 103 PHE A CA 1
ATOM 773 C C . PHE A 1 103 ? 18.357 6.827 -26.348 1.00 94.94 103 PHE A C 1
ATOM 775 O O . PHE A 1 103 ? 17.555 6.402 -25.519 1.00 94.94 103 PHE A O 1
ATOM 782 N N . GLU A 1 104 ? 18.927 8.029 -26.248 1.00 93.94 104 GLU A N 1
ATOM 783 C CA . GLU A 1 104 ? 18.668 8.962 -25.152 1.00 93.94 104 GLU A CA 1
ATOM 784 C C . GLU A 1 104 ? 17.192 9.345 -25.086 1.00 93.94 104 GLU A C 1
ATOM 786 O O . GLU A 1 104 ? 16.564 9.173 -24.045 1.00 93.94 104 GLU A O 1
ATOM 791 N N . TYR A 1 105 ? 16.602 9.730 -26.219 1.00 93.75 105 TYR A N 1
ATOM 792 C CA . TYR A 1 105 ? 15.181 10.065 -26.295 1.00 93.75 105 TYR A CA 1
ATOM 793 C C . TYR A 1 105 ? 14.273 8.901 -25.868 1.00 93.75 105 TYR A C 1
ATOM 795 O O . TYR A 1 105 ? 13.336 9.089 -25.094 1.00 93.75 105 TYR A O 1
ATOM 803 N N . LEU A 1 106 ? 14.561 7.680 -26.334 1.00 91.50 106 LEU A N 1
ATOM 804 C CA . LEU A 1 106 ? 13.840 6.474 -25.914 1.00 91.50 106 LEU A CA 1
ATOM 805 C C . LEU A 1 106 ? 13.990 6.220 -24.413 1.00 91.50 106 LEU A C 1
ATOM 807 O O . LEU A 1 106 ? 13.014 5.880 -23.749 1.00 91.50 106 LEU A O 1
ATOM 811 N N . SER A 1 107 ? 15.198 6.392 -23.878 1.00 90.25 107 SER A N 1
ATOM 812 C CA . SER A 1 107 ? 15.462 6.198 -22.456 1.00 90.25 107 SER A CA 1
ATOM 813 C C . SER A 1 107 ? 14.720 7.218 -21.595 1.00 90.25 107 SER A C 1
ATOM 815 O O . SER A 1 107 ? 14.084 6.835 -20.619 1.00 90.25 107 SER A O 1
ATOM 817 N N . GLU A 1 108 ? 14.720 8.494 -21.984 1.00 88.88 108 GLU A N 1
ATOM 818 C CA . GLU A 1 108 ? 13.980 9.547 -21.296 1.00 88.88 108 GLU A CA 1
ATOM 819 C C . GLU A 1 108 ? 12.481 9.274 -21.351 1.00 88.88 108 GLU A C 1
ATOM 821 O O . GLU A 1 108 ? 11.811 9.347 -20.323 1.00 88.88 108 GLU A O 1
ATOM 826 N N . TRP A 1 109 ? 11.950 8.907 -22.518 1.00 87.94 109 TRP A N 1
ATOM 827 C CA . TRP A 1 109 ? 10.540 8.557 -22.665 1.00 87.94 109 TRP A CA 1
ATOM 828 C C . TRP A 1 109 ? 10.138 7.403 -21.739 1.00 87.94 109 TRP A C 1
ATOM 830 O O . TRP A 1 109 ? 9.118 7.490 -21.055 1.00 87.94 109 TRP A O 1
ATOM 840 N N . VAL A 1 110 ? 10.966 6.358 -21.654 1.00 86.50 110 VAL A N 1
ATOM 841 C CA . VAL A 1 110 ? 10.763 5.239 -20.728 1.00 86.50 110 VAL A CA 1
ATOM 842 C C . VAL A 1 110 ? 10.762 5.708 -19.270 1.00 86.50 110 VAL A C 1
ATOM 844 O O . VAL A 1 110 ? 9.872 5.331 -18.512 1.00 86.50 110 VAL A O 1
ATOM 847 N N . MET A 1 111 ? 11.725 6.544 -18.874 1.00 80.75 111 MET A N 1
ATOM 848 C CA . MET A 1 111 ? 11.851 7.013 -17.488 1.00 80.75 111 MET A CA 1
ATOM 849 C C . MET A 1 111 ? 10.673 7.893 -17.056 1.00 80.75 111 MET A C 1
ATOM 851 O O . MET A 1 111 ? 10.247 7.815 -15.908 1.00 80.75 111 MET A O 1
ATOM 855 N N . HIS A 1 112 ? 10.119 8.694 -17.968 1.00 78.44 112 HIS A N 1
ATOM 856 C CA . HIS A 1 112 ? 8.939 9.524 -17.698 1.00 78.44 112 HIS A CA 1
ATOM 857 C C . HIS A 1 112 ? 7.615 8.755 -17.792 1.00 78.44 112 HIS A C 1
ATOM 859 O O . HIS A 1 112 ? 6.589 9.263 -17.352 1.00 78.44 112 HIS A O 1
ATOM 865 N N . SER A 1 113 ? 7.625 7.545 -18.354 1.00 71.44 113 SER A N 1
ATOM 866 C CA . SER A 1 113 ? 6.443 6.682 -18.457 1.00 71.44 113 SER A CA 1
ATOM 867 C C . SER A 1 113 ? 6.275 5.758 -17.247 1.00 71.44 113 SER A C 1
ATOM 869 O O . SER A 1 113 ? 5.469 4.829 -17.306 1.00 71.44 113 SER A O 1
ATOM 871 N N . GLN A 1 114 ? 7.034 5.974 -16.165 1.00 69.19 114 GLN A N 1
ATOM 872 C CA . GLN A 1 114 ? 6.871 5.195 -14.941 1.00 69.19 114 GLN A CA 1
ATOM 873 C C . GLN A 1 114 ? 5.441 5.332 -14.417 1.00 69.19 114 GLN A C 1
ATOM 875 O O . GLN A 1 114 ? 4.886 6.427 -14.321 1.00 69.19 114 GLN A O 1
ATOM 880 N N . THR A 1 115 ? 4.840 4.183 -14.125 1.00 68.88 115 THR A N 1
ATOM 881 C CA . THR A 1 115 ? 3.446 4.099 -13.700 1.00 68.88 115 THR A CA 1
ATOM 882 C C . THR A 1 115 ? 3.370 4.511 -12.233 1.00 68.88 115 THR A C 1
ATOM 884 O O . THR A 1 115 ? 4.080 3.957 -11.400 1.00 68.88 115 THR A O 1
ATOM 887 N N . GLU A 1 116 ? 2.533 5.496 -11.903 1.00 77.00 116 GLU A N 1
ATOM 888 C CA . GLU A 1 116 ? 2.184 5.767 -10.504 1.00 77.00 116 GLU A CA 1
ATOM 889 C C . GLU A 1 116 ? 1.524 4.528 -9.880 1.00 77.00 116 GLU A C 1
ATOM 891 O O . GLU A 1 116 ? 0.915 3.721 -10.583 1.00 77.00 116 GLU A O 1
ATOM 896 N N . HIS A 1 117 ? 1.600 4.391 -8.554 1.00 86.00 117 HIS A N 1
ATOM 897 C CA . HIS A 1 117 ? 1.138 3.199 -7.833 1.00 86.00 117 HIS A CA 1
ATOM 898 C C . HIS A 1 117 ? -0.092 3.486 -6.949 1.00 86.00 117 HIS A C 1
ATOM 900 O O . HIS A 1 117 ? -0.054 3.236 -5.740 1.00 86.00 117 HIS A O 1
ATOM 906 N N . PRO A 1 118 ? -1.191 4.048 -7.489 1.00 88.81 118 PRO A N 1
ATOM 907 C CA . PRO A 1 118 ? -2.295 4.542 -6.675 1.00 88.81 118 PRO A CA 1
ATOM 908 C C . PRO A 1 118 ? -2.982 3.443 -5.854 1.00 88.81 118 PRO A C 1
ATOM 910 O O . PRO A 1 118 ? -3.474 3.722 -4.759 1.00 88.81 118 PRO A O 1
ATOM 913 N N . ALA A 1 119 ? -3.027 2.196 -6.338 1.00 91.12 119 ALA A N 1
ATOM 914 C CA . ALA A 1 119 ? -3.605 1.086 -5.585 1.00 91.12 119 ALA A CA 1
ATOM 915 C C . ALA A 1 119 ? -2.701 0.688 -4.411 1.00 91.12 119 ALA A C 1
ATOM 917 O O . ALA A 1 119 ? -3.203 0.462 -3.305 1.00 91.12 119 ALA A O 1
ATOM 918 N N . THR A 1 120 ? -1.382 0.644 -4.623 1.00 91.31 120 THR A N 1
ATOM 919 C CA . THR A 1 120 ? -0.410 0.411 -3.544 1.00 91.31 120 THR A CA 1
ATOM 920 C C . THR A 1 120 ? -0.424 1.550 -2.530 1.00 91.31 120 THR A C 1
ATOM 922 O O . THR A 1 120 ? -0.507 1.289 -1.330 1.00 91.31 120 THR A O 1
ATOM 925 N N . ASP A 1 121 ? -0.430 2.805 -2.973 1.00 90.00 121 ASP A N 1
ATOM 926 C CA . ASP A 1 121 ? -0.455 3.973 -2.089 1.00 90.00 121 ASP A CA 1
ATOM 927 C C . ASP A 1 121 ? -1.729 4.020 -1.240 1.00 90.00 121 ASP A C 1
ATOM 929 O O . ASP A 1 121 ? -1.665 4.235 -0.022 1.00 90.00 121 ASP A O 1
ATOM 933 N N . ALA A 1 122 ? -2.886 3.746 -1.852 1.00 89.62 122 ALA A N 1
ATOM 934 C CA . ALA A 1 122 ? -4.156 3.638 -1.143 1.00 89.62 122 ALA A CA 1
ATOM 935 C C . ALA A 1 122 ? -4.128 2.505 -0.107 1.00 89.62 122 ALA A C 1
ATOM 937 O O . ALA A 1 122 ? -4.517 2.721 1.043 1.00 89.62 122 ALA A O 1
ATOM 938 N N . PHE A 1 123 ? -3.615 1.324 -0.474 1.00 89.25 123 PHE A N 1
ATOM 939 C CA . PHE A 1 123 ? -3.482 0.196 0.449 1.00 89.25 123 PHE A CA 1
ATOM 940 C C . PHE A 1 123 ? -2.555 0.519 1.627 1.00 89.25 123 PHE A C 1
ATOM 942 O O . PHE A 1 123 ? -2.909 0.265 2.778 1.00 89.25 123 PHE A O 1
ATOM 949 N N . LEU A 1 124 ? -1.393 1.124 1.375 1.00 89.88 124 LEU A N 1
ATOM 950 C CA . LEU A 1 124 ? -0.458 1.516 2.430 1.00 89.88 124 LEU A CA 1
ATOM 951 C C . LEU A 1 124 ? -1.053 2.587 3.350 1.00 89.88 124 LEU A C 1
ATOM 953 O O . LEU A 1 124 ? -0.842 2.539 4.562 1.00 89.88 124 LEU A O 1
ATOM 957 N N . SER A 1 125 ? -1.809 3.539 2.799 1.00 88.12 125 SER A N 1
ATOM 958 C CA . SER A 1 125 ? -2.539 4.536 3.587 1.00 88.12 125 SER A CA 1
ATOM 959 C C . SER A 1 125 ? -3.583 3.885 4.496 1.00 88.12 125 SER A C 1
ATOM 961 O O . SER A 1 125 ? -3.645 4.191 5.688 1.00 88.12 125 SER A O 1
ATOM 963 N N . GLU A 1 126 ? -4.340 2.922 3.967 1.00 87.06 126 GLU A N 1
ATOM 964 C CA . GLU A 1 126 ? -5.331 2.161 4.726 1.00 87.06 126 GLU A CA 1
ATOM 965 C C . GLU A 1 126 ? -4.682 1.356 5.861 1.00 87.06 126 GLU A C 1
ATOM 967 O O . GLU A 1 126 ? -5.124 1.441 7.006 1.00 87.06 126 GLU A O 1
ATOM 972 N N . VAL A 1 127 ? -3.596 0.626 5.582 1.00 88.75 127 VAL A N 1
ATOM 973 C CA . VAL A 1 127 ? -2.868 -0.162 6.593 1.00 88.75 127 VAL A CA 1
ATOM 974 C C . VAL A 1 127 ? -2.291 0.736 7.686 1.00 88.75 127 VAL A C 1
ATOM 976 O O . VAL A 1 127 ? -2.393 0.409 8.869 1.00 88.75 127 VAL A O 1
ATOM 979 N N . ARG A 1 128 ? -1.725 1.896 7.323 1.00 88.06 128 ARG A N 1
ATOM 980 C CA . ARG A 1 128 ? -1.264 2.882 8.311 1.00 88.06 128 ARG A CA 1
ATOM 981 C C . ARG A 1 128 ? -2.415 3.375 9.182 1.00 88.06 128 ARG A C 1
ATOM 983 O O . ARG A 1 128 ? -2.260 3.413 10.399 1.00 88.06 128 ARG A O 1
ATOM 990 N N . ALA A 1 129 ? -3.559 3.715 8.588 1.00 87.25 129 ALA A N 1
ATOM 991 C CA . ALA A 1 129 ? -4.732 4.159 9.336 1.00 87.25 129 ALA A CA 1
ATOM 992 C C . ALA A 1 129 ? -5.222 3.077 10.312 1.00 87.25 129 ALA A C 1
ATOM 994 O O . ALA A 1 129 ? -5.424 3.377 11.484 1.00 87.25 129 ALA A O 1
ATOM 995 N N . GLN A 1 130 ? -5.310 1.819 9.868 1.00 86.19 130 GLN A N 1
ATOM 996 C CA . GLN A 1 130 ? -5.680 0.684 10.721 1.00 86.19 130 GLN A CA 1
ATOM 997 C C . GLN A 1 130 ? -4.699 0.477 11.881 1.00 86.19 130 GLN A C 1
ATOM 999 O O . GLN A 1 130 ? -5.126 0.243 13.009 1.00 86.19 130 GLN A O 1
ATOM 1004 N N . GLY A 1 131 ? -3.390 0.587 11.632 1.00 87.75 131 GLY A N 1
ATOM 1005 C CA . GLY A 1 131 ? -2.375 0.485 12.683 1.00 87.75 131 GLY A CA 1
ATOM 1006 C C . GLY A 1 131 ? -2.487 1.603 13.723 1.00 87.75 131 GLY A C 1
ATOM 1007 O O . GLY A 1 131 ? -2.382 1.346 14.921 1.00 87.75 131 GLY A O 1
ATOM 1008 N N . VAL A 1 132 ? -2.755 2.833 13.275 1.00 90.31 132 VAL A N 1
ATOM 1009 C CA . VAL A 1 132 ? -2.999 3.981 14.160 1.00 90.31 132 VAL A CA 1
ATOM 1010 C C . VAL A 1 132 ? -4.276 3.780 14.981 1.00 90.31 132 VAL A C 1
ATOM 1012 O O . VAL A 1 132 ? -4.255 3.992 16.192 1.00 90.31 132 VAL A O 1
ATOM 1015 N N . ASP A 1 133 ? -5.360 3.309 14.361 1.00 89.94 133 ASP A N 1
ATOM 1016 C CA . ASP A 1 133 ? -6.608 2.991 15.063 1.00 89.94 133 ASP A CA 1
ATOM 1017 C C . ASP A 1 133 ? -6.415 1.900 16.118 1.00 89.94 133 ASP A C 1
ATOM 1019 O O . ASP A 1 133 ? -6.862 2.051 17.255 1.00 89.94 133 ASP A O 1
ATOM 1023 N N . ALA A 1 134 ? -5.679 0.837 15.788 1.00 90.69 134 ALA A N 1
ATOM 1024 C CA . ALA A 1 134 ? -5.364 -0.227 16.734 1.00 90.69 134 ALA A CA 1
ATOM 1025 C C . ALA A 1 134 ? -4.551 0.286 17.936 1.00 90.69 134 ALA A C 1
ATOM 1027 O O . ALA A 1 134 ? -4.823 -0.098 19.075 1.00 90.69 134 ALA A O 1
ATOM 1028 N N . ALA A 1 135 ? -3.581 1.177 17.707 1.00 91.44 135 ALA A N 1
ATOM 1029 C CA . ALA A 1 135 ? -2.789 1.782 18.776 1.00 91.44 135 ALA A CA 1
ATOM 1030 C C . ALA A 1 135 ? -3.633 2.692 19.685 1.00 91.44 135 ALA A C 1
ATOM 1032 O O . ALA A 1 135 ? -3.479 2.656 20.905 1.00 91.44 135 ALA A O 1
ATOM 1033 N N . ILE A 1 136 ? -4.553 3.470 19.109 1.00 93.69 136 ILE A N 1
ATOM 1034 C CA . ILE A 1 136 ? -5.490 4.314 19.863 1.00 93.69 136 ILE A CA 1
ATOM 1035 C C . ILE A 1 136 ? -6.418 3.460 20.724 1.00 93.69 136 ILE A C 1
ATOM 1037 O O . ILE A 1 136 ? -6.601 3.759 21.902 1.00 93.69 136 ILE A O 1
ATOM 1041 N N . GLU A 1 137 ? -6.995 2.393 20.170 1.00 93.94 137 GLU A N 1
ATOM 1042 C CA . GLU A 1 137 ? -7.855 1.494 20.943 1.00 93.94 137 GLU A CA 1
ATOM 1043 C C . GLU A 1 137 ? -7.076 0.794 22.066 1.00 93.94 137 GLU A C 1
ATOM 1045 O O . GLU A 1 137 ? -7.578 0.667 23.183 1.00 93.94 137 GLU A O 1
ATOM 1050 N N . ALA A 1 138 ? -5.815 0.423 21.832 1.00 94.19 138 ALA A N 1
ATOM 1051 C CA . ALA A 1 138 ? -4.943 -0.080 22.890 1.00 94.19 138 ALA A CA 1
ATOM 1052 C C . ALA A 1 138 ? -4.696 0.970 23.990 1.00 94.19 138 ALA A C 1
ATOM 1054 O O . ALA A 1 138 ? -4.793 0.641 25.172 1.00 94.19 138 ALA A O 1
ATOM 1055 N N . ALA A 1 139 ? -4.441 2.233 23.628 1.00 94.38 139 ALA A N 1
ATOM 1056 C CA . ALA A 1 139 ? -4.263 3.324 24.588 1.00 94.38 139 ALA A CA 1
ATOM 1057 C C . ALA A 1 139 ? -5.530 3.567 25.425 1.00 94.38 139 ALA A C 1
ATOM 1059 O O . ALA A 1 139 ? -5.455 3.629 26.652 1.00 94.38 139 ALA A O 1
ATOM 1060 N N . LYS A 1 140 ? -6.706 3.607 24.785 1.00 95.38 140 LYS A N 1
ATOM 1061 C CA . LYS A 1 140 ? -8.005 3.710 25.469 1.00 95.38 140 LYS A CA 1
ATOM 1062 C C . LYS A 1 140 ? -8.209 2.583 26.481 1.00 95.38 140 LYS A C 1
ATOM 1064 O O . LYS A 1 140 ? -8.632 2.838 27.608 1.00 95.38 140 LYS A O 1
ATOM 1069 N N . ASN A 1 141 ? -7.886 1.351 26.089 1.00 94.06 141 ASN A N 1
ATOM 1070 C CA . ASN A 1 141 ? -7.998 0.186 26.961 1.00 94.06 141 ASN A CA 1
ATOM 1071 C C . ASN A 1 141 ? -7.026 0.253 28.145 1.00 94.06 141 ASN A C 1
ATOM 1073 O O . ASN A 1 141 ? -7.426 -0.071 29.259 1.00 94.06 141 ASN A O 1
ATOM 1077 N N . LEU A 1 142 ? -5.786 0.708 27.935 1.00 95.06 142 LEU A N 1
ATOM 1078 C CA . LEU A 1 142 ? -4.812 0.893 29.014 1.00 95.06 142 LEU A CA 1
ATOM 1079 C C . LEU A 1 142 ? -5.287 1.925 30.040 1.00 95.06 142 LEU A C 1
ATOM 1081 O O . LEU A 1 142 ? -5.232 1.651 31.234 1.00 95.06 142 LEU A O 1
ATOM 1085 N N . VAL A 1 143 ? -5.807 3.071 29.586 1.00 94.31 143 VAL A N 1
ATOM 1086 C CA . VAL A 1 143 ? -6.358 4.100 30.485 1.00 94.31 143 VAL A CA 1
ATOM 1087 C C . VAL A 1 143 ? -7.537 3.552 31.286 1.00 94.31 143 VAL A C 1
ATOM 1089 O O . VAL A 1 143 ? -7.603 3.753 32.493 1.00 94.31 143 VAL A O 1
ATOM 1092 N N . ALA A 1 144 ? -8.455 2.823 30.647 1.00 93.94 144 ALA A N 1
ATOM 1093 C CA . ALA A 1 144 ? -9.577 2.219 31.360 1.00 93.94 144 ALA A CA 1
ATOM 1094 C C . ALA A 1 144 ? -9.105 1.201 32.414 1.00 93.94 144 ALA A C 1
ATOM 1096 O O . ALA A 1 144 ? -9.577 1.233 33.546 1.00 93.94 144 ALA A O 1
ATOM 1097 N N . GLN A 1 145 ? -8.146 0.339 32.065 1.00 93.50 145 GLN A N 1
ATOM 1098 C CA . GLN A 1 145 ? -7.619 -0.689 32.965 1.00 93.50 145 GLN A CA 1
ATOM 1099 C C . GLN A 1 145 ? -6.858 -0.107 34.157 1.00 93.50 145 GLN A C 1
ATOM 1101 O O . GLN A 1 145 ? -7.049 -0.568 35.277 1.00 93.50 145 GLN A O 1
ATOM 1106 N N . GLU A 1 146 ? -6.006 0.892 33.930 1.00 93.19 146 GLU A N 1
ATOM 1107 C CA . GLU A 1 146 ? -5.141 1.458 34.969 1.00 93.19 146 GLU A CA 1
ATOM 1108 C C . GLU A 1 146 ? -5.927 2.112 36.109 1.00 93.19 146 GLU A C 1
ATOM 1110 O O . GLU A 1 146 ? -5.514 2.046 37.264 1.00 93.19 146 GLU A O 1
ATOM 1115 N N . TYR A 1 147 ? -7.074 2.707 35.788 1.00 91.44 147 TYR A N 1
ATOM 1116 C CA . TYR A 1 147 ? -7.948 3.359 36.760 1.00 91.44 147 TYR A CA 1
ATOM 1117 C C . TYR A 1 147 ? -9.208 2.536 37.066 1.00 91.44 147 TYR A C 1
ATOM 1119 O O . TYR A 1 147 ? -10.171 3.063 37.614 1.00 91.44 147 TYR A O 1
ATOM 1127 N N . GLU A 1 148 ? -9.204 1.246 36.710 1.00 93.75 148 GLU A N 1
ATOM 1128 C CA . GLU A 1 148 ? -10.271 0.285 37.021 1.00 93.75 148 GLU A CA 1
ATOM 1129 C C . GLU A 1 148 ? -11.669 0.680 36.489 1.00 93.75 148 GLU A C 1
ATOM 1131 O O . GLU A 1 148 ? -12.705 0.293 37.037 1.00 93.75 148 GLU A O 1
ATOM 1136 N N . TYR A 1 149 ? -11.726 1.415 35.375 1.00 92.88 149 TYR A N 1
ATOM 1137 C CA . TYR A 1 149 ? -12.975 1.719 34.680 1.00 92.88 149 TYR A CA 1
ATOM 1138 C C . TYR A 1 149 ? -13.377 0.595 33.721 1.00 92.88 149 TYR A C 1
ATOM 1140 O O . TYR A 1 149 ? -12.554 -0.066 33.092 1.00 92.88 149 TYR A O 1
ATOM 1148 N N . LYS A 1 150 ? -14.692 0.435 33.530 1.00 92.94 150 LYS A N 1
ATOM 1149 C CA . LYS A 1 150 ? -15.259 -0.540 32.581 1.00 92.94 150 LYS A CA 1
ATOM 1150 C C . LYS A 1 150 ? -14.847 -0.295 31.121 1.00 92.94 150 LYS A C 1
ATOM 1152 O O . LYS A 1 150 ? -14.791 -1.235 30.338 1.00 92.94 150 LYS A O 1
ATOM 1157 N N . ASP A 1 151 ? -14.648 0.966 30.746 1.00 94.19 151 ASP A N 1
ATOM 1158 C CA . ASP A 1 151 ? -14.320 1.416 29.399 1.00 94.19 151 ASP A CA 1
ATOM 1159 C C . ASP A 1 151 ? -13.750 2.844 29.449 1.00 94.19 151 ASP A C 1
ATOM 1161 O O . ASP A 1 151 ? -13.866 3.557 30.450 1.00 94.19 151 ASP A O 1
ATOM 1165 N N . PHE A 1 152 ? -13.144 3.278 28.343 1.00 93.25 152 PHE A N 1
ATOM 1166 C CA . PHE A 1 152 ? -12.572 4.620 28.230 1.00 93.25 152 PHE A CA 1
ATOM 1167 C C . PHE A 1 152 ? -13.622 5.735 28.355 1.00 93.25 152 PHE A C 1
ATOM 1169 O O . PHE A 1 152 ? -13.301 6.836 28.788 1.00 93.25 152 PHE A O 1
ATOM 1176 N N . LYS A 1 153 ? -14.892 5.472 28.019 1.00 93.62 153 LYS A N 1
ATOM 1177 C CA . LYS A 1 153 ? -15.960 6.476 28.151 1.00 93.62 153 LYS A CA 1
ATOM 1178 C C . LYS A 1 153 ? -16.288 6.759 29.613 1.00 93.62 153 LYS A C 1
ATOM 1180 O O . LYS A 1 153 ? -16.578 7.898 29.959 1.00 93.62 153 LYS A O 1
ATOM 1185 N N . ALA A 1 154 ? -16.253 5.739 30.466 1.00 92.06 154 ALA A N 1
ATOM 1186 C CA . ALA A 1 154 ? -16.414 5.899 31.903 1.00 92.06 154 ALA A CA 1
ATOM 1187 C C . ALA A 1 154 ? -15.255 6.714 32.492 1.00 92.06 154 ALA A C 1
ATOM 1189 O O . ALA A 1 154 ? -15.516 7.666 33.219 1.00 92.06 154 ALA A O 1
ATOM 1190 N N . ALA A 1 155 ? -14.018 6.409 32.087 1.00 91.12 155 ALA A N 1
ATOM 1191 C CA . ALA A 1 155 ? -12.831 7.185 32.448 1.00 91.12 155 ALA A CA 1
ATOM 1192 C C . ALA A 1 155 ? -12.962 8.665 32.034 1.00 91.12 155 ALA A C 1
ATOM 1194 O O . ALA A 1 155 ? -12.827 9.560 32.863 1.00 91.12 155 ALA A O 1
ATOM 1195 N N . GLN A 1 156 ? -13.324 8.921 30.773 1.00 92.00 156 GLN A N 1
ATOM 1196 C CA . GLN A 1 156 ? -13.556 10.264 30.230 1.00 92.00 156 GLN A CA 1
ATOM 1197 C C . GLN A 1 156 ? -14.658 11.021 30.986 1.00 92.00 156 GLN A C 1
ATOM 1199 O O . GLN A 1 156 ? -14.525 12.209 31.272 1.00 92.00 156 GLN A O 1
ATOM 1204 N N . SER A 1 157 ? -15.756 10.339 31.323 1.00 91.69 157 SER A N 1
ATOM 1205 C CA . SER A 1 157 ? -16.869 10.950 32.052 1.00 91.69 157 SER A CA 1
ATOM 1206 C C . SER A 1 157 ? -16.484 11.371 33.468 1.00 91.69 157 SER A C 1
ATOM 1208 O O . SER A 1 157 ? -17.064 12.327 33.973 1.00 91.69 157 SER A O 1
ATOM 1210 N N . ASP A 1 158 ? -15.557 10.666 34.114 1.00 89.94 158 ASP A N 1
ATOM 1211 C CA . ASP A 1 158 ? -15.173 10.924 35.505 1.00 89.94 158 ASP A CA 1
ATOM 1212 C C . ASP A 1 158 ? -14.128 12.050 35.631 1.00 89.94 158 ASP A C 1
ATOM 1214 O O . ASP A 1 158 ? -14.001 12.686 36.680 1.00 89.94 158 ASP A O 1
ATOM 1218 N N . CYS A 1 159 ? -13.443 12.395 34.532 1.00 88.19 159 CYS A N 1
ATOM 1219 C CA . CYS A 1 159 ? -12.490 13.508 34.476 1.00 88.19 159 CYS A CA 1
ATOM 1220 C C . CYS A 1 159 ? -13.091 14.850 34.929 1.00 88.19 159 CYS A C 1
ATOM 1222 O O . CYS A 1 159 ? -12.389 15.663 35.533 1.00 88.19 159 CYS A O 1
ATOM 1224 N N . CYS A 1 160 ? -14.388 15.090 34.695 1.00 81.56 160 CYS A N 1
ATOM 1225 C CA . CYS A 1 160 ? -15.050 16.333 35.108 1.00 81.56 160 CYS A CA 1
ATOM 1226 C C . CYS A 1 160 ? -15.250 16.441 36.630 1.00 81.56 160 CYS A C 1
ATOM 1228 O O . CYS A 1 160 ? -15.378 17.547 37.156 1.00 81.56 160 CYS A O 1
ATOM 1230 N N . MET A 1 161 ? -15.236 15.308 37.338 1.00 85.69 161 MET A N 1
ATOM 1231 C CA . MET A 1 161 ? -15.383 15.242 38.792 1.00 85.69 161 MET A CA 1
ATOM 1232 C C . MET A 1 161 ? -14.034 15.408 39.507 1.00 85.69 161 MET A C 1
ATOM 1234 O O . MET A 1 161 ? -13.993 15.834 40.665 1.00 85.69 161 MET A O 1
ATOM 1238 N N . HIS A 1 162 ? -12.924 15.127 38.813 1.00 81.56 162 HIS A N 1
ATOM 1239 C CA . HIS A 1 162 ? -11.573 15.083 39.380 1.00 81.56 162 HIS A CA 1
ATOM 1240 C C . HIS A 1 162 ? -10.526 15.801 38.498 1.00 81.56 162 HIS A C 1
ATOM 1242 O O . HIS A 1 162 ? -9.579 15.167 38.022 1.00 81.56 162 HIS A O 1
ATOM 1248 N N . PRO A 1 163 ? -10.630 17.136 38.327 1.00 79.44 163 PRO A N 1
ATOM 1249 C CA . PRO A 1 163 ? -9.842 17.909 37.354 1.00 79.44 163 PRO A CA 1
ATOM 1250 C C . PRO A 1 163 ? -8.329 17.978 37.633 1.00 79.44 163 PRO A C 1
ATOM 1252 O O . PRO A 1 163 ? -7.571 18.398 36.770 1.00 79.44 163 PRO A O 1
ATOM 1255 N N . GLY A 1 164 ? -7.877 17.594 38.831 1.00 81.88 164 GLY A N 1
ATOM 1256 C CA . GLY A 1 164 ? -6.456 17.559 39.204 1.00 81.88 164 GLY A CA 1
ATOM 1257 C C . GLY A 1 164 ? -5.843 16.158 39.229 1.00 81.88 164 GLY A C 1
ATOM 1258 O O . GLY A 1 164 ? -4.763 15.993 39.787 1.00 81.88 164 GLY A O 1
ATOM 1259 N N . SER A 1 165 ? -6.551 15.144 38.726 1.00 88.88 165 SER A N 1
ATOM 1260 C CA . SER A 1 165 ? -6.076 13.758 38.743 1.00 88.88 165 SER A CA 1
ATOM 1261 C C . SER A 1 165 ? -5.205 13.432 37.528 1.00 88.88 165 SER A C 1
ATOM 1263 O O . SER A 1 165 ? -5.425 13.953 36.435 1.00 88.88 165 SER A O 1
ATOM 1265 N N . ASP A 1 166 ? -4.268 12.495 37.696 1.00 89.88 166 ASP A N 1
ATOM 1266 C CA . ASP A 1 166 ? -3.428 11.983 36.600 1.00 89.88 166 ASP A CA 1
ATOM 1267 C C . ASP A 1 166 ? -4.254 11.350 35.461 1.00 89.88 166 ASP A C 1
ATOM 1269 O O . ASP A 1 166 ? -3.803 11.294 34.315 1.00 89.88 166 ASP A O 1
ATOM 1273 N N . LEU A 1 167 ? -5.482 10.907 35.766 1.00 91.31 167 LEU A N 1
ATOM 1274 C CA . LEU A 1 167 ? -6.440 10.376 34.797 1.00 91.31 167 LEU A CA 1
ATOM 1275 C C . LEU A 1 167 ? -6.747 11.394 33.694 1.00 91.31 167 LEU A C 1
ATOM 1277 O O . LEU A 1 167 ? -6.782 11.028 32.520 1.00 91.31 167 LEU A O 1
ATOM 1281 N N . VAL A 1 168 ? -6.935 12.665 34.066 1.00 92.69 168 VAL A N 1
ATOM 1282 C CA . VAL A 1 168 ? -7.291 13.744 33.132 1.00 92.69 168 VAL A CA 1
ATOM 1283 C C . VAL A 1 168 ? -6.223 13.881 32.052 1.00 92.69 168 VAL A C 1
ATOM 1285 O O . VAL A 1 168 ? -6.545 13.796 30.872 1.00 92.69 168 VAL A O 1
ATOM 1288 N N . GLY A 1 169 ? -4.945 13.965 32.437 1.00 91.81 169 GLY A N 1
ATOM 1289 C CA . GLY A 1 169 ? -3.850 14.100 31.471 1.00 91.81 169 GLY A CA 1
ATOM 1290 C C . GLY A 1 169 ? -3.725 12.906 30.516 1.00 91.81 169 GLY A C 1
ATOM 1291 O O . GLY A 1 169 ? -3.385 13.075 29.346 1.00 91.81 169 GLY A O 1
ATOM 1292 N N . LYS A 1 170 ? -4.032 11.686 30.978 1.00 93.25 170 LYS A N 1
ATOM 1293 C CA . LYS A 1 170 ? -3.996 10.479 30.132 1.00 93.25 170 LYS A CA 1
ATOM 1294 C C . LYS A 1 170 ? -5.186 10.377 29.180 1.00 93.25 170 LYS A C 1
ATOM 1296 O O . LYS A 1 170 ? -5.010 9.941 28.038 1.00 93.25 170 LYS A O 1
ATOM 1301 N N . VAL A 1 171 ? -6.374 10.786 29.623 1.00 93.75 171 VAL A N 1
ATOM 1302 C CA . VAL A 1 171 ? -7.560 10.891 28.763 1.00 93.75 171 VAL A CA 1
ATOM 1303 C C . VAL A 1 171 ? -7.334 11.955 27.692 1.00 93.75 171 VAL A C 1
ATOM 1305 O O . VAL A 1 171 ? -7.467 11.636 26.513 1.00 93.75 171 VAL A O 1
ATOM 1308 N N . GLU A 1 172 ? -6.878 13.152 28.070 1.00 92.88 172 GLU A N 1
ATOM 1309 C CA . GLU A 1 172 ? -6.560 14.242 27.136 1.00 92.88 172 GLU A CA 1
ATOM 1310 C C . GLU A 1 172 ? -5.511 13.820 26.099 1.00 92.88 172 GLU A C 1
ATOM 1312 O O . GLU A 1 172 ? -5.679 14.063 24.905 1.00 92.88 172 GLU A O 1
ATOM 1317 N N . MET A 1 173 ? -4.450 13.122 26.519 1.00 93.38 173 MET A N 1
ATOM 1318 C CA . MET A 1 173 ? -3.444 12.596 25.591 1.00 93.38 173 MET A CA 1
ATOM 1319 C C . MET A 1 173 ? -4.042 11.574 24.614 1.00 93.38 173 MET A C 1
ATOM 1321 O O . MET A 1 173 ? -3.716 11.572 23.428 1.00 93.38 173 MET A O 1
ATOM 1325 N N . THR A 1 174 ? -4.930 10.703 25.093 1.00 93.25 174 THR A N 1
ATOM 1326 C CA . THR A 1 174 ? -5.575 9.681 24.257 1.00 93.25 174 THR A CA 1
ATOM 1327 C C . THR A 1 174 ? -6.561 10.304 23.264 1.00 93.25 174 THR A C 1
ATOM 1329 O O . THR A 1 174 ? -6.628 9.874 22.114 1.00 93.25 174 THR A O 1
ATOM 1332 N N . GLU A 1 175 ? -7.290 11.343 23.665 1.00 92.25 175 GLU A N 1
ATOM 1333 C CA . GLU A 1 175 ? -8.145 12.138 22.776 1.00 92.25 175 GLU A CA 1
ATOM 1334 C C . GLU A 1 175 ? -7.326 12.903 21.738 1.00 92.25 175 GLU A C 1
ATOM 1336 O O . GLU A 1 175 ? -7.645 12.874 20.549 1.00 92.25 175 GLU A O 1
ATOM 1341 N N . TRP A 1 176 ? -6.207 13.497 22.152 1.00 93.12 176 TRP A N 1
ATOM 1342 C CA . TRP A 1 176 ? -5.287 14.157 21.235 1.00 93.12 176 TRP A CA 1
ATOM 1343 C C . TRP A 1 176 ? -4.752 13.191 20.168 1.00 93.12 176 TRP A C 1
ATOM 1345 O O . TRP A 1 176 ? -4.658 13.562 18.999 1.00 93.12 176 TRP A O 1
ATOM 1355 N N . LEU A 1 177 ? -4.463 11.932 20.523 1.00 92.19 177 LEU A N 1
ATOM 1356 C CA . LEU A 1 177 ? -4.069 10.905 19.550 1.00 92.19 177 LEU A CA 1
ATOM 1357 C C . LEU A 1 177 ? -5.171 10.623 18.515 1.00 92.19 177 LEU A C 1
ATOM 1359 O O . LEU A 1 177 ? -4.855 10.394 17.346 1.00 92.19 177 LEU A O 1
ATOM 1363 N N . VAL A 1 178 ? -6.449 10.671 18.909 1.00 91.00 178 VAL A N 1
ATOM 1364 C CA . VAL A 1 178 ? -7.590 10.529 17.984 1.00 91.00 178 VAL A CA 1
ATOM 1365 C C . VAL A 1 178 ? -7.621 11.685 16.987 1.00 91.00 178 VAL A C 1
ATOM 1367 O O . VAL A 1 178 ? -7.738 11.456 15.778 1.00 91.00 178 VAL A O 1
ATOM 1370 N N . ASP A 1 179 ? -7.466 12.913 17.475 1.00 90.31 179 ASP A N 1
ATOM 1371 C CA . ASP A 1 179 ? -7.449 14.107 16.631 1.00 90.31 179 ASP A CA 1
ATOM 1372 C C . ASP A 1 179 ? -6.228 14.131 15.706 1.00 90.31 179 ASP A C 1
ATOM 1374 O O . ASP A 1 179 ? -6.343 14.436 14.515 1.00 90.31 179 ASP A O 1
ATOM 1378 N N . PHE A 1 180 ? -5.060 13.743 16.219 1.00 86.88 180 PHE A N 1
ATOM 1379 C CA . PHE A 1 180 ? -3.832 13.621 15.442 1.00 86.88 180 PHE A CA 1
ATOM 1380 C C . PHE A 1 180 ? -3.972 12.573 14.330 1.00 86.88 180 PHE A C 1
ATOM 1382 O O . PHE A 1 180 ? -3.655 12.843 13.170 1.00 86.88 180 PHE A O 1
ATOM 1389 N N . ALA A 1 181 ? -4.543 11.405 14.632 1.00 87.69 181 ALA A N 1
ATOM 1390 C CA . ALA A 1 181 ? -4.845 10.388 13.630 1.00 87.69 181 ALA A CA 1
ATOM 1391 C C . ALA A 1 181 ? -5.826 10.886 12.561 1.00 87.69 181 ALA A C 1
ATOM 1393 O O . ALA A 1 181 ? -5.654 10.604 11.373 1.00 87.69 181 ALA A O 1
ATOM 1394 N N . ALA A 1 182 ? -6.840 11.663 12.950 1.00 87.00 182 ALA A N 1
ATOM 1395 C CA . ALA A 1 182 ? -7.766 12.276 12.003 1.00 87.00 182 ALA A CA 1
ATOM 1396 C C . ALA A 1 182 ? -7.073 13.286 11.072 1.00 87.00 182 ALA A C 1
ATOM 1398 O O . ALA A 1 182 ? -7.450 13.384 9.903 1.00 87.00 182 ALA A O 1
ATOM 1399 N N . GLN A 1 183 ? -6.053 14.004 11.551 1.00 83.94 183 GLN A N 1
ATOM 1400 C CA . GLN A 1 183 ? -5.228 14.875 10.708 1.00 83.94 183 GLN A CA 1
ATOM 1401 C C . GLN A 1 183 ? -4.368 14.070 9.729 1.00 83.94 183 GLN A C 1
ATOM 1403 O O . GLN A 1 183 ? -4.343 14.398 8.545 1.00 83.94 183 GLN A O 1
ATOM 1408 N N . LEU A 1 184 ? -3.741 12.977 10.179 1.00 77.69 184 LEU A N 1
ATOM 1409 C CA . LE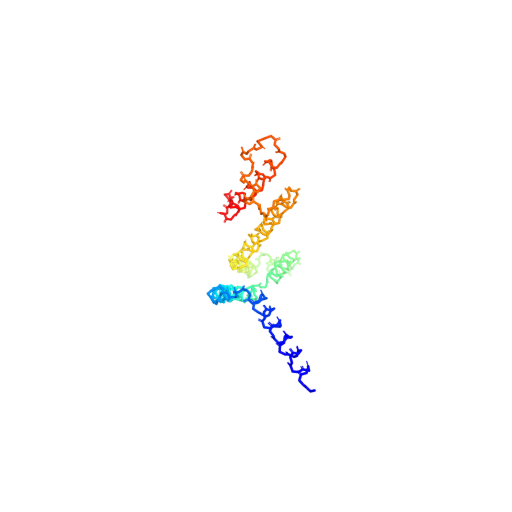U A 1 184 ? -2.948 12.100 9.307 1.00 77.69 184 LEU A CA 1
ATOM 1410 C C . LEU A 1 184 ? -3.778 11.518 8.152 1.00 77.69 184 LEU A C 1
ATOM 1412 O O . LEU A 1 184 ? -3.292 11.435 7.026 1.00 77.69 184 LEU A O 1
ATOM 1416 N N . ARG A 1 185 ? -5.047 11.170 8.399 1.00 76.88 185 ARG A N 1
ATOM 1417 C CA . ARG A 1 185 ? -5.962 10.651 7.364 1.00 76.88 185 ARG A CA 1
ATOM 1418 C C . ARG A 1 185 ? -6.356 11.678 6.306 1.00 76.88 185 ARG A C 1
ATOM 1420 O O . ARG A 1 185 ? -6.691 11.286 5.195 1.00 76.88 185 ARG A O 1
ATOM 1427 N N . LYS A 1 186 ? -6.348 12.974 6.634 1.00 75.44 186 LYS A N 1
ATOM 1428 C CA . LYS A 1 186 ? -6.715 14.042 5.687 1.00 75.44 186 LYS A CA 1
ATOM 1429 C C . LYS A 1 186 ? -5.619 14.330 4.656 1.00 75.44 186 LYS A C 1
ATOM 1431 O O . LYS A 1 186 ? -5.869 15.114 3.749 1.00 75.44 186 LYS A O 1
ATOM 1436 N N . GLY A 1 187 ? -4.454 13.686 4.783 1.00 59.97 187 GLY A N 1
ATOM 1437 C CA . GLY A 1 187 ? -3.240 14.093 4.091 1.00 59.97 187 GLY A CA 1
ATOM 1438 C C . GLY A 1 187 ? -2.766 15.396 4.719 1.00 59.97 187 GLY A C 1
ATOM 1439 O O . GLY A 1 187 ? -3.399 16.437 4.555 1.00 59.97 187 GLY A O 1
ATOM 1440 N N . GLY A 1 188 ? -1.695 15.347 5.512 1.00 48.81 188 GLY A N 1
ATOM 1441 C CA . GLY A 1 188 ? -1.068 16.585 5.965 1.00 48.81 188 GLY A CA 1
ATOM 1442 C C . GLY A 1 188 ? -0.768 17.446 4.739 1.00 48.81 188 GLY A C 1
ATOM 1443 O O . GLY A 1 188 ? -0.292 16.907 3.746 1.00 48.81 188 GLY A O 1
ATOM 1444 N N . ASN A 1 189 ? -1.074 18.746 4.794 1.00 41.81 189 ASN A N 1
ATOM 1445 C CA . ASN A 1 189 ? -0.526 19.706 3.838 1.00 41.81 189 ASN A CA 1
ATOM 1446 C C . ASN A 1 189 ? 1.001 19.522 3.836 1.00 41.81 189 ASN A C 1
ATOM 1448 O O . ASN A 1 189 ? 1.675 19.989 4.757 1.00 41.81 189 ASN A O 1
ATOM 1452 N N . GLN A 1 190 ? 1.516 18.803 2.847 1.00 42.62 190 GLN A N 1
ATOM 1453 C CA . GLN A 1 190 ? 2.917 18.760 2.462 1.00 42.62 190 GLN A CA 1
ATOM 1454 C C . GLN A 1 190 ? 2.999 19.262 1.030 1.00 42.62 190 GLN A C 1
ATOM 1456 O O . GLN A 1 190 ? 2.162 18.817 0.213 1.00 42.62 190 GLN A O 1
#

Secondary structure (DSSP, 8-state):
-HHHHHHHHHHHHHHHHHHHHHTS---HHHHHHHHHHHHHHHHHHHHHHHHHHHHHHHHHT---HHHHHHHHHHHHHHHTS---BTTBSGGG-HHHHHHHHHHHHHHHHHHHTPPP-HHHHHHHHHHHHHHHHHHHHHHHHHHHHHTT-SSHHHHHHHTTT-TTSHHHHHHHHHHHHHHHHHHHHT----

Organism: Escherichia coli (NCBI:txid562)

Foldseek 3Di:
DVVVVVVVVVVVVVVVVVVCVVPVDPPVVVVVVVVVVVVVVVVVVVVLVVLQVVLVVVVVVADPLVVLVVVVVVLVVQQVDQDDDPQGGLVSDPVSVVVVVVSVVVNVVSVVPDDDRVSVVVVVLVVVLVVLVVVLLVLQVCLCVVVVHPTSVRLVVCCVVPVPDPSVVSNVVSVVSVVVSVCVSVPPPD

Radius of gyration: 34.48 Å; chains: 1; bounding box: 79×68×83 Å

pLDDT: mean 83.87, std 11.41, range [41.81, 95.94]

Sequence (190 aa):
MESNIKGLVAVGHEMASELKAECGAVDMRSVAKLISDLATQLEVQLVRANALAAENAALKSDAPLGAIENGRAFADRLENYQFECEGGNLNMCSDWQEFRRCFEYLSEWVMHSQTEHPATDAFLSEVRAQGVDAAIEAAKNLVAQEYEYKDFKAAQSDCCMHPGSDLVGKVEMTEWLVDFAAQLRKGGNQ